Protein AF-A0A3C1S6D0-F1 (afdb_monomer_lite)

Sequence (193 aa):
MDECTGKRDSGKNVSDGETDYLKWKANQGGIEYKDPLTGKTEKVNFKVLIEDNQYNASKSVEIYNKFKAQGVNVIIGFGSTPGEACSANASKDQLPYFSWYSYASPSGYKPKPQYYWSLLPTIAESVTPMIKWFVTKKKQETGTPKLGIIAANVPSWQILRKPGLMDGYVESVGGKLVGIEMIPLAATDYSAQ

Secondary structure (DSSP, 8-state):
-----SS-HHHHHHHHHHHHHHHHHHHTT-EEEE-TTT--EEEE---------TT-HHHHHHHHHHHHHTT-S-EEEESHHHHHHHHHHHHHTT--EEEES----GGG-SSSS--EEESS--HHHHHHHHHHHHHHHHHHHHSS-EEEEEEE-SGGGGGGGSTTTHHHHHHHTT-EEEEEEEE-TT----S--

Foldseek 3Di:
DDDPPDPDVVQVVQVVVVVVVLVVQLVVQADWDQDPVPRDTDGDHDDDDDDDQVLDQVSLCVVVVVVVVVVDQEAEAEEASNQVSCWAVCQVVVRAYEYEPYLADCVPDDDPPTSYDYPDHHPLVVCLVVLLVVQLVVCVVPVAAEDEAEEEQDPSCCVCVPPCRVQVSNVVSRYGYPYYHHDHPPPPDPPDD

Structure (mmCIF, N/CA/C/O backbone):
data_AF-A0A3C1S6D0-F1
#
_entry.id   AF-A0A3C1S6D0-F1
#
loop_
_atom_site.group_PDB
_atom_site.id
_atom_site.type_symbol
_atom_site.label_atom_id
_atom_site.label_alt_id
_atom_site.label_comp_id
_atom_site.label_asym_id
_atom_site.label_entity_id
_atom_site.label_seq_id
_atom_site.pdbx_PDB_ins_code
_atom_site.Cartn_x
_atom_site.Cartn_y
_atom_site.Cartn_z
_atom_site.occupancy
_atom_site.B_iso_or_equiv
_atom_site.auth_seq_id
_atom_site.auth_comp_id
_atom_site.auth_asym_id
_atom_site.auth_atom_id
_atom_site.pdbx_PDB_model_num
ATOM 1 N N . MET A 1 1 ? 10.137 -9.992 27.273 1.00 33.19 1 MET A N 1
ATOM 2 C CA . MET A 1 1 ? 10.677 -9.316 26.079 1.00 33.19 1 MET A CA 1
ATOM 3 C C . MET A 1 1 ? 11.477 -10.381 25.378 1.00 33.19 1 MET A C 1
ATOM 5 O O . MET A 1 1 ? 12.601 -10.613 25.789 1.00 33.19 1 MET A O 1
ATOM 9 N N . ASP A 1 2 ? 10.856 -11.082 24.435 1.00 29.41 2 ASP A N 1
ATOM 10 C CA . ASP A 1 2 ? 11.539 -12.129 23.680 1.00 29.41 2 ASP A CA 1
ATOM 11 C C . ASP A 1 2 ? 11.896 -11.569 22.307 1.00 29.41 2 ASP A C 1
ATOM 13 O O . ASP A 1 2 ? 11.037 -11.104 21.551 1.00 29.41 2 ASP A O 1
ATOM 17 N N . GLU A 1 3 ? 13.197 -11.549 22.043 1.00 34.97 3 GLU A N 1
ATOM 18 C CA . GLU A 1 3 ? 13.820 -11.136 20.796 1.00 34.97 3 GLU A CA 1
ATOM 19 C C . GLU A 1 3 ? 13.415 -12.095 19.667 1.00 34.97 3 GLU A C 1
ATOM 21 O O . GLU A 1 3 ? 13.822 -13.256 19.627 1.00 34.97 3 GLU A O 1
ATOM 26 N N . CYS A 1 4 ? 12.626 -11.604 18.706 1.00 34.25 4 CYS A N 1
ATOM 27 C CA . CYS A 1 4 ? 12.440 -12.283 17.425 1.00 34.25 4 CYS A CA 1
ATOM 28 C C . CYS A 1 4 ? 13.703 -12.105 16.578 1.00 34.25 4 CYS A C 1
ATOM 30 O O . CYS A 1 4 ? 13.867 -11.127 15.849 1.00 34.25 4 CYS A O 1
ATOM 32 N N . THR A 1 5 ? 14.605 -13.071 16.690 1.00 38.56 5 THR A N 1
ATOM 33 C CA . THR A 1 5 ? 15.827 -13.171 15.903 1.00 38.56 5 THR A CA 1
ATOM 34 C C . THR A 1 5 ? 15.518 -13.584 14.455 1.00 38.56 5 THR A C 1
ATOM 36 O O . THR A 1 5 ? 14.976 -14.648 14.171 1.00 38.56 5 THR A O 1
ATOM 39 N N . GLY A 1 6 ? 15.907 -12.735 13.498 1.00 37.59 6 GLY A N 1
ATOM 40 C CA . GLY A 1 6 ? 16.510 -13.224 12.254 1.00 37.59 6 GLY A CA 1
ATOM 41 C C . GLY A 1 6 ? 15.635 -13.518 11.028 1.00 37.59 6 GLY A C 1
ATOM 42 O O . GLY A 1 6 ? 16.086 -14.298 10.194 1.00 37.59 6 GLY A O 1
ATOM 43 N N . LYS A 1 7 ? 14.447 -12.915 10.859 1.00 41.53 7 LYS A N 1
ATOM 44 C CA . LYS A 1 7 ? 13.744 -12.760 9.554 1.00 41.53 7 LYS A CA 1
ATOM 45 C C . LYS A 1 7 ? 12.495 -11.878 9.742 1.00 41.53 7 LYS A C 1
ATOM 47 O O . LYS A 1 7 ? 11.598 -12.291 10.464 1.00 41.53 7 LYS A O 1
ATOM 52 N N . ARG A 1 8 ? 12.400 -10.744 9.017 1.00 47.75 8 ARG A N 1
ATOM 53 C CA . ARG A 1 8 ? 11.286 -9.740 8.974 1.00 47.75 8 ARG A CA 1
ATOM 54 C C . ARG A 1 8 ? 11.410 -8.512 9.897 1.00 47.75 8 ARG A C 1
ATOM 56 O O . ARG A 1 8 ? 10.459 -8.129 10.568 1.00 47.75 8 ARG A O 1
ATOM 63 N N . ASP A 1 9 ? 12.554 -7.839 9.866 1.00 55.94 9 ASP A N 1
ATOM 64 C CA . ASP A 1 9 ? 12.795 -6.644 10.692 1.00 55.94 9 ASP A CA 1
ATOM 65 C C . ASP A 1 9 ? 12.160 -5.347 10.125 1.00 55.94 9 ASP A C 1
ATOM 67 O O . ASP A 1 9 ? 11.846 -4.406 10.850 1.00 55.94 9 ASP A O 1
ATOM 71 N N . SER A 1 10 ? 11.889 -5.287 8.815 1.00 59.03 10 SER A N 1
ATOM 72 C CA . SER A 1 10 ? 11.318 -4.083 8.185 1.00 59.03 10 SER A CA 1
ATOM 73 C C . SER A 1 10 ? 9.899 -3.771 8.665 1.00 59.03 10 SER A C 1
ATOM 75 O O . SER A 1 10 ? 9.583 -2.615 8.932 1.00 59.03 10 SER A O 1
ATOM 77 N N . GLY A 1 11 ? 9.051 -4.795 8.813 1.00 59.81 11 GLY A N 1
ATOM 78 C CA . GLY A 1 11 ? 7.679 -4.622 9.291 1.00 59.81 11 GLY A CA 1
ATOM 79 C C . GLY A 1 11 ? 7.614 -4.161 10.741 1.00 59.81 11 GLY A C 1
ATOM 80 O O . GLY A 1 11 ? 6.791 -3.311 11.069 1.00 59.81 11 GLY A O 1
ATOM 81 N N . LYS A 1 12 ? 8.528 -4.658 11.582 1.00 70.12 12 LYS A N 1
ATOM 82 C CA . LYS A 1 12 ? 8.644 -4.263 12.984 1.00 70.12 12 LYS A CA 1
ATOM 83 C C . LYS A 1 12 ? 9.017 -2.787 13.109 1.00 70.12 12 LYS A C 1
ATOM 85 O O . LYS A 1 12 ? 8.226 -2.018 13.632 1.00 70.12 12 LYS A O 1
ATOM 90 N N . ASN A 1 13 ? 10.147 -2.374 12.538 1.00 73.69 13 ASN A N 1
ATOM 91 C CA . ASN A 1 13 ? 10.637 -0.998 12.684 1.00 73.69 13 ASN A CA 1
ATOM 92 C C . ASN A 1 13 ? 9.667 0.050 12.107 1.00 73.69 13 ASN A C 1
ATOM 94 O O . ASN A 1 13 ? 9.472 1.113 12.692 1.00 73.69 13 ASN A O 1
ATOM 98 N N . VAL A 1 14 ? 9.023 -0.255 10.973 1.00 73.69 14 VAL A N 1
ATOM 99 C CA . VAL A 1 14 ? 8.023 0.639 10.364 1.00 73.69 14 VAL A CA 1
ATOM 100 C C . VAL A 1 14 ? 6.757 0.741 11.223 1.00 73.69 14 VAL A C 1
ATOM 102 O O . VAL A 1 14 ? 6.196 1.829 11.347 1.00 73.69 14 VAL A O 1
ATOM 105 N N . SER A 1 15 ? 6.316 -0.368 11.823 1.00 79.06 15 SER A N 1
ATOM 106 C CA . SER A 1 15 ? 5.120 -0.393 12.677 1.00 79.06 15 SER A CA 1
ATOM 107 C C . SER A 1 15 ? 5.388 0.149 14.085 1.00 79.06 15 SER A C 1
ATOM 109 O O . SER A 1 15 ? 4.465 0.660 14.718 1.00 79.06 15 SER A O 1
ATOM 111 N N . ASP A 1 16 ? 6.633 0.075 14.568 1.00 82.00 16 ASP A N 1
ATOM 112 C CA . ASP A 1 16 ? 7.053 0.606 15.869 1.00 82.00 16 ASP A CA 1
ATOM 113 C C . ASP A 1 16 ? 6.889 2.137 15.884 1.00 82.00 16 ASP A C 1
ATOM 115 O O . ASP A 1 16 ? 6.266 2.667 16.797 1.00 82.00 16 ASP A O 1
ATOM 119 N N . GLY A 1 17 ? 7.292 2.848 14.822 1.00 83.31 17 GLY A N 1
ATOM 120 C CA . GLY A 1 17 ? 7.103 4.304 14.733 1.00 83.31 17 GLY A CA 1
ATOM 121 C C . GLY A 1 17 ? 5.632 4.750 14.758 1.00 83.31 17 GLY A C 1
ATOM 122 O O . GLY A 1 17 ? 5.278 5.701 15.456 1.00 83.31 17 GLY A O 1
ATOM 123 N N . GLU A 1 18 ? 4.758 4.047 14.033 1.00 84.56 18 GLU A N 1
ATOM 124 C CA . GLU A 1 18 ? 3.309 4.298 14.058 1.00 84.56 18 GLU A CA 1
ATOM 125 C C . GLU A 1 18 ? 2.725 4.024 15.452 1.00 84.56 18 GLU A C 1
ATOM 127 O O . GLU A 1 18 ? 2.033 4.860 16.039 1.00 84.56 18 GLU A O 1
ATOM 132 N N . THR A 1 19 ? 3.048 2.854 15.999 1.00 84.06 19 THR A N 1
ATOM 133 C CA . THR A 1 19 ? 2.589 2.400 17.310 1.00 84.06 19 THR A CA 1
ATOM 134 C C . THR A 1 19 ? 3.012 3.361 18.416 1.00 84.06 19 THR A C 1
ATOM 136 O O . THR A 1 19 ? 2.199 3.719 19.274 1.00 84.06 19 THR A O 1
ATOM 139 N N . ASP A 1 20 ? 4.273 3.779 18.407 1.00 87.38 20 ASP A N 1
ATOM 140 C CA . ASP A 1 20 ? 4.846 4.665 19.410 1.00 87.38 20 ASP A CA 1
ATOM 141 C C . ASP A 1 20 ? 4.217 6.049 19.333 1.00 87.38 20 ASP A C 1
ATOM 143 O O . ASP A 1 20 ? 3.874 6.613 20.372 1.00 87.38 20 ASP A O 1
ATOM 147 N N . TYR A 1 21 ? 3.964 6.564 18.126 1.00 88.62 21 TYR A N 1
ATOM 148 C CA . TYR A 1 21 ? 3.243 7.821 17.957 1.00 88.62 21 TYR A CA 1
ATOM 149 C C . TYR A 1 21 ? 1.826 7.751 18.541 1.00 88.62 21 TYR A C 1
ATOM 151 O O . TYR A 1 21 ? 1.429 8.636 19.304 1.00 88.62 21 TYR A O 1
ATOM 159 N N . LEU A 1 22 ? 1.066 6.693 18.236 1.00 88.12 22 LEU A N 1
ATOM 160 C CA . LEU A 1 22 ? -0.301 6.532 18.741 1.00 88.12 22 LEU A CA 1
ATOM 161 C C . LEU A 1 22 ? -0.332 6.380 20.267 1.00 88.12 22 LEU A C 1
ATOM 163 O O . LEU A 1 22 ? -1.146 7.023 20.931 1.00 88.12 22 LEU A O 1
ATOM 167 N N . LYS A 1 23 ? 0.584 5.589 20.839 1.00 87.06 23 LYS A N 1
ATOM 168 C CA . LYS A 1 23 ? 0.730 5.444 22.297 1.00 87.06 23 LYS A CA 1
ATOM 169 C C . LYS A 1 23 ? 1.134 6.757 22.957 1.00 87.06 23 LYS A C 1
ATOM 171 O O . LYS A 1 23 ? 0.532 7.151 23.954 1.00 87.06 23 LYS A O 1
ATOM 176 N N . TRP A 1 24 ? 2.120 7.456 22.396 1.00 90.38 24 TRP A N 1
ATOM 177 C CA . TRP A 1 24 ? 2.546 8.764 22.884 1.00 90.38 24 TRP A CA 1
ATOM 178 C C . TRP A 1 24 ? 1.378 9.751 22.876 1.00 90.38 24 TRP A C 1
ATOM 180 O O . TRP A 1 24 ? 1.115 10.398 23.889 1.00 90.38 24 TRP A O 1
ATOM 190 N N . LYS A 1 25 ? 0.615 9.819 21.780 1.00 91.12 25 LYS A N 1
ATOM 191 C CA . LYS A 1 25 ? -0.523 10.734 21.668 1.00 91.12 25 LYS A CA 1
ATOM 192 C C . LYS A 1 25 ? -1.655 10.374 22.629 1.00 91.12 25 LYS A C 1
ATOM 194 O O . LYS A 1 25 ? -2.247 11.273 23.228 1.00 91.12 25 LYS A O 1
ATOM 199 N N . ALA A 1 26 ? -1.916 9.083 22.830 1.00 88.88 26 ALA A N 1
ATOM 200 C CA . ALA A 1 26 ? -2.876 8.617 23.824 1.00 88.88 26 ALA A CA 1
ATOM 201 C C . ALA A 1 26 ? -2.463 9.016 25.256 1.00 88.88 26 ALA A C 1
ATOM 203 O O . ALA A 1 26 ? -3.290 9.491 26.037 1.00 88.88 26 ALA A O 1
ATOM 204 N N . ASN A 1 27 ? -1.165 8.937 25.573 1.00 89.25 27 ASN A N 1
ATOM 205 C CA . ASN A 1 27 ? -0.614 9.367 26.864 1.00 89.25 27 ASN A CA 1
ATOM 206 C C . ASN A 1 27 ? -0.678 10.892 27.077 1.00 89.25 27 ASN A C 1
ATOM 208 O O . ASN A 1 27 ? -0.748 11.343 28.215 1.00 89.25 27 ASN A O 1
ATOM 212 N N . GLN A 1 28 ? -0.732 11.695 26.007 1.00 90.06 28 GLN A N 1
ATOM 213 C CA . GLN A 1 28 ? -0.999 13.147 26.067 1.00 90.06 28 GLN A CA 1
ATOM 214 C C . GLN A 1 28 ? -2.503 13.480 26.240 1.00 90.06 28 GLN A C 1
ATOM 216 O O . GLN A 1 28 ? -2.942 14.632 26.124 1.00 90.06 28 GLN A O 1
ATOM 221 N N . GLY A 1 29 ? -3.329 12.463 26.498 1.00 88.12 29 GLY A N 1
ATOM 222 C CA . GLY A 1 29 ? -4.773 12.584 26.666 1.00 88.12 29 GLY A CA 1
ATOM 223 C C . GLY A 1 29 ? -5.549 12.661 25.352 1.00 88.12 29 GLY A C 1
ATOM 224 O O . GLY A 1 29 ? -6.709 13.063 25.383 1.00 88.12 29 GLY A O 1
ATOM 225 N N . GLY A 1 30 ? -4.932 12.310 24.217 1.00 90.50 30 GLY A N 1
ATOM 226 C CA . GLY A 1 30 ? -5.613 12.169 22.931 1.00 90.50 30 GLY A CA 1
ATOM 227 C C . GLY A 1 30 ? -5.517 13.372 21.983 1.00 90.50 30 GLY A C 1
ATOM 228 O O . GLY A 1 30 ? -4.574 14.171 22.035 1.00 90.50 30 GLY A O 1
ATOM 229 N N . ILE A 1 31 ? -6.482 13.468 21.064 1.00 91.25 31 ILE A N 1
ATOM 230 C CA . ILE A 1 31 ? -6.599 14.516 20.038 1.00 91.25 31 ILE A CA 1
ATOM 231 C C . ILE A 1 31 ? -7.848 15.352 20.320 1.00 91.25 31 ILE A C 1
ATOM 233 O O . ILE A 1 31 ? -8.925 14.816 20.573 1.00 91.25 31 ILE A O 1
ATOM 237 N N . GLU A 1 32 ? -7.689 16.672 20.266 1.00 93.25 32 GLU A N 1
ATOM 238 C CA . GLU A 1 32 ? -8.821 17.592 20.206 1.00 93.25 32 GLU A CA 1
ATOM 239 C C . GLU A 1 32 ? -9.356 17.629 18.778 1.00 93.25 32 GLU A C 1
ATOM 241 O O . GLU A 1 32 ? -8.590 17.778 17.824 1.00 93.25 32 GLU A O 1
ATOM 246 N N . TYR A 1 33 ? -10.666 17.497 18.628 1.00 91.19 33 TYR A N 1
ATOM 247 C CA . TYR A 1 33 ? -11.336 17.635 17.347 1.00 91.19 33 TYR A CA 1
ATOM 248 C C . TYR A 1 33 ? -12.597 18.473 17.522 1.00 91.19 33 TYR A C 1
ATOM 250 O O . TYR A 1 33 ? -13.215 18.488 18.585 1.00 91.19 33 TYR A O 1
ATOM 258 N N . LYS A 1 34 ? -12.969 19.202 16.474 1.00 94.12 34 LYS A N 1
ATOM 259 C CA . LYS A 1 34 ? -14.252 19.893 16.426 1.00 94.12 34 LYS A CA 1
ATOM 260 C C . LYS A 1 34 ? -15.260 18.942 15.805 1.00 94.12 34 LYS A C 1
ATOM 262 O O . LYS A 1 34 ? -15.116 18.605 14.630 1.00 94.12 34 LYS A O 1
ATOM 267 N N . ASP A 1 35 ? -16.249 18.524 16.583 1.00 90.94 35 ASP A N 1
ATOM 268 C CA . ASP A 1 35 ? -17.324 17.678 16.087 1.00 90.94 35 ASP A CA 1
ATOM 269 C C . ASP A 1 35 ? -18.062 18.414 14.955 1.00 90.94 35 ASP A C 1
ATOM 271 O O . AS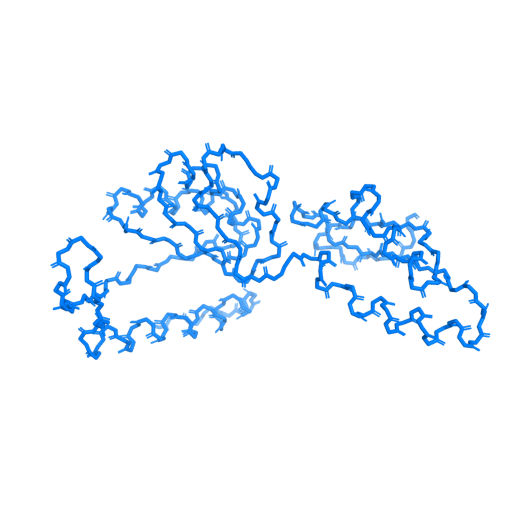P A 1 35 ? -18.606 19.501 15.183 1.00 90.94 35 ASP A O 1
ATOM 275 N N . PRO A 1 36 ? -18.069 17.873 13.723 1.00 89.69 36 PRO A N 1
ATOM 276 C CA . PRO A 1 36 ? -18.732 18.520 12.600 1.00 89.69 36 PRO A CA 1
ATOM 277 C C . PRO A 1 36 ? -20.259 18.577 12.753 1.00 89.69 36 PRO A C 1
ATOM 279 O O . PRO A 1 36 ? -20.885 19.404 12.093 1.00 89.69 36 PRO A O 1
ATOM 282 N N . LEU A 1 37 ? -20.864 17.736 13.600 1.00 92.56 37 LEU A N 1
ATOM 283 C CA . LEU A 1 37 ? -22.311 17.705 13.817 1.00 92.56 37 LEU A CA 1
ATOM 284 C C . LEU A 1 37 ? -22.754 18.741 14.850 1.00 92.56 37 LEU A C 1
ATOM 286 O O . LEU A 1 37 ? -23.720 19.467 14.624 1.00 92.56 37 LEU A O 1
ATOM 290 N N . THR A 1 38 ? -22.056 18.820 15.984 1.00 93.56 38 THR A N 1
ATOM 291 C CA . THR A 1 38 ? -22.441 19.719 17.086 1.00 93.56 38 THR A CA 1
ATOM 292 C C . THR A 1 38 ? -21.660 21.032 17.116 1.00 93.56 38 THR A C 1
ATOM 294 O O . THR A 1 38 ? -22.053 21.968 17.811 1.00 93.56 38 THR A O 1
ATOM 297 N N . GLY A 1 39 ? -20.540 21.121 16.393 1.00 93.94 39 GLY A N 1
ATOM 298 C CA . GLY A 1 39 ? -19.632 22.267 16.399 1.00 93.94 39 GLY A CA 1
ATOM 299 C C . GLY A 1 39 ? -18.802 22.411 17.678 1.00 93.94 39 GLY A C 1
ATOM 300 O O . GLY A 1 39 ? -18.039 23.375 17.787 1.00 93.94 39 GLY A O 1
ATOM 301 N N . LYS A 1 40 ? -18.934 21.487 18.638 1.00 95.75 40 LYS A N 1
ATOM 302 C CA . LYS A 1 40 ? -18.199 21.507 19.905 1.00 95.75 40 LYS A CA 1
ATOM 303 C C . LYS A 1 40 ? -16.790 20.963 19.719 1.00 95.75 40 LYS A C 1
ATOM 305 O O . LYS A 1 40 ? -16.573 20.013 18.973 1.00 95.75 40 LYS A O 1
ATOM 310 N N . THR A 1 41 ? -15.834 21.557 20.423 1.00 95.50 41 THR A N 1
ATOM 311 C CA . THR A 1 41 ? -14.505 20.962 20.563 1.00 95.50 41 THR A CA 1
ATOM 312 C C . THR A 1 41 ? -14.575 19.871 21.619 1.00 95.50 41 THR A C 1
ATOM 314 O O . THR A 1 41 ? -14.941 20.129 22.765 1.00 95.50 41 THR A O 1
ATOM 317 N N . GLU A 1 42 ? -14.209 18.662 21.230 1.00 92.62 42 GLU A N 1
ATOM 318 C CA . GLU A 1 42 ? -14.136 17.490 22.087 1.00 92.62 42 GLU A CA 1
ATOM 319 C C . GLU A 1 42 ? -12.711 16.946 22.098 1.00 92.62 42 GLU A C 1
ATOM 321 O O . GLU A 1 42 ? -11.945 17.134 21.151 1.00 92.62 42 GLU A O 1
ATOM 326 N N . LYS A 1 43 ? -12.350 16.242 23.172 1.00 90.75 43 LYS A N 1
ATOM 327 C CA . LYS A 1 43 ? -11.068 15.547 23.277 1.00 90.75 43 LYS A CA 1
ATOM 328 C C . LYS A 1 43 ? -11.314 14.045 23.271 1.00 9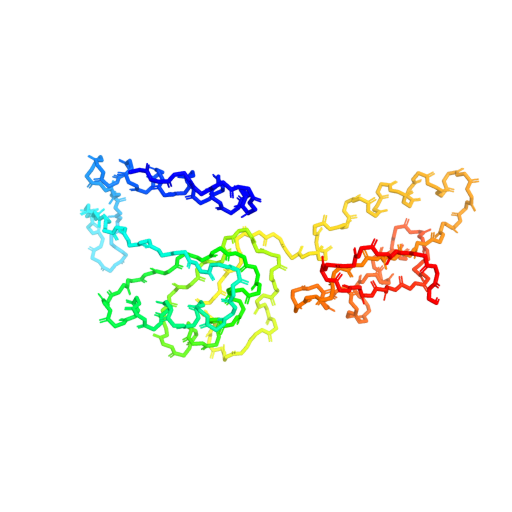0.75 43 LYS A C 1
ATOM 330 O O . LYS A 1 43 ? -11.984 13.526 24.160 1.00 90.75 43 LYS A O 1
ATOM 335 N N . VAL A 1 44 ? -10.762 13.354 22.278 1.00 88.19 44 VAL A N 1
ATOM 336 C CA . VAL A 1 44 ? -10.908 11.903 22.107 1.00 88.19 44 VAL A CA 1
ATOM 337 C C . VAL A 1 44 ? -9.576 11.234 22.375 1.00 88.19 44 VAL A C 1
ATOM 339 O O . VAL A 1 44 ? -8.551 11.635 21.821 1.00 88.19 44 VAL A O 1
ATOM 342 N N . ASN A 1 45 ? -9.594 10.203 23.214 1.00 89.25 45 ASN A N 1
ATOM 343 C CA . ASN A 1 45 ? -8.437 9.355 23.462 1.00 89.25 45 ASN A CA 1
ATOM 344 C C . ASN A 1 45 ? -8.523 8.053 22.650 1.00 89.25 45 ASN A C 1
ATOM 346 O O . ASN A 1 45 ? -9.607 7.640 22.241 1.00 89.25 45 ASN A O 1
ATOM 350 N N . PHE A 1 46 ? -7.385 7.393 22.436 1.00 85.94 46 PHE A N 1
ATOM 351 C CA . PHE A 1 46 ? -7.283 6.191 21.608 1.00 85.94 46 PHE A CA 1
ATOM 352 C C . PHE A 1 46 ? -6.878 4.989 22.451 1.00 85.94 46 PHE A C 1
ATOM 354 O O . PHE A 1 46 ? -5.934 5.053 23.237 1.00 85.94 46 PHE A O 1
ATOM 361 N N . LYS A 1 47 ? -7.554 3.860 22.234 1.00 88.94 47 LYS A N 1
ATOM 362 C CA . LYS A 1 47 ? -7.082 2.545 22.667 1.00 88.94 47 LYS A CA 1
ATOM 363 C C . LYS A 1 47 ? -6.473 1.842 21.460 1.00 88.94 47 LYS A C 1
ATOM 365 O O . LYS A 1 47 ? -7.167 1.607 20.477 1.00 88.94 47 LYS A O 1
ATOM 370 N N . VAL A 1 48 ? -5.192 1.500 21.549 1.00 88.50 48 VAL A N 1
ATOM 371 C CA . VAL A 1 48 ? -4.465 0.833 20.462 1.00 88.50 48 VAL A CA 1
ATOM 372 C C . VAL A 1 48 ? -4.437 -0.673 20.719 1.00 88.50 48 VAL A C 1
ATOM 374 O O . VAL A 1 48 ? -4.015 -1.114 21.788 1.00 88.50 48 VAL A O 1
ATOM 377 N N . LEU A 1 49 ? -4.894 -1.454 19.741 1.00 91.31 49 LEU A N 1
ATOM 378 C CA . LEU A 1 49 ? -4.776 -2.912 19.706 1.00 91.31 49 LEU A CA 1
ATOM 379 C C . LEU A 1 49 ? -3.765 -3.286 18.621 1.00 91.31 49 LEU A C 1
ATOM 381 O O . LEU A 1 49 ? -3.776 -2.680 17.553 1.00 91.31 49 LEU A O 1
ATOM 385 N N . ILE A 1 50 ? -2.895 -4.259 18.889 1.00 90.69 50 ILE A N 1
ATOM 386 C CA . ILE A 1 50 ? -1.787 -4.615 17.992 1.00 90.69 50 ILE A CA 1
ATOM 387 C C . ILE A 1 50 ? -1.727 -6.129 17.846 1.00 90.69 50 ILE A C 1
ATOM 389 O O . ILE A 1 50 ? -1.778 -6.849 18.840 1.00 90.69 50 ILE A O 1
ATOM 393 N N . GLU A 1 51 ? -1.596 -6.591 16.606 1.00 92.69 51 GLU A N 1
ATOM 394 C CA . GLU A 1 51 ? -1.427 -7.996 16.239 1.00 92.69 51 GLU A CA 1
ATOM 395 C C . GLU A 1 51 ? -0.441 -8.099 15.069 1.00 92.69 51 GLU A C 1
ATOM 397 O O . GLU A 1 51 ? -0.465 -7.276 14.153 1.00 92.69 51 GLU A O 1
ATOM 402 N N . ASP A 1 52 ? 0.403 -9.131 15.072 1.00 90.75 52 ASP A N 1
ATOM 403 C CA . ASP A 1 52 ? 1.319 -9.410 13.963 1.00 90.75 52 ASP A CA 1
ATOM 404 C C . ASP A 1 52 ? 0.612 -10.223 12.869 1.00 90.75 52 ASP A C 1
ATOM 406 O O . ASP A 1 52 ? 0.302 -11.407 13.045 1.00 90.75 52 ASP A O 1
ATOM 410 N N . ASN A 1 53 ? 0.400 -9.605 11.706 1.00 90.69 53 ASN A N 1
ATOM 411 C CA . ASN A 1 53 ? -0.230 -10.246 10.553 1.00 90.69 53 ASN A CA 1
ATOM 412 C C . ASN A 1 53 ? 0.692 -11.206 9.781 1.00 90.69 53 ASN A C 1
ATOM 414 O O . ASN A 1 53 ? 0.229 -11.916 8.886 1.00 90.69 53 ASN A O 1
ATOM 418 N N . GLN A 1 54 ? 1.985 -11.255 10.120 1.00 89.62 54 GLN A N 1
ATOM 419 C CA . GLN A 1 54 ? 2.996 -12.130 9.527 1.00 89.62 54 GLN A CA 1
ATOM 420 C C . GLN A 1 54 ? 3.112 -12.029 8.001 1.00 89.62 54 GLN A C 1
ATOM 422 O O . GLN A 1 54 ? 3.561 -12.981 7.356 1.00 89.62 54 GLN A O 1
ATOM 427 N N . TYR A 1 55 ? 2.708 -10.897 7.421 1.00 86.62 55 TYR A N 1
ATOM 428 C CA . TYR A 1 55 ? 2.585 -10.711 5.976 1.00 86.62 55 TYR A CA 1
ATOM 429 C C . TYR A 1 55 ? 1.754 -11.821 5.296 1.00 86.62 55 TYR A C 1
ATOM 431 O O . TYR A 1 55 ? 2.005 -12.206 4.154 1.00 86.62 55 TYR A O 1
ATOM 439 N N . ASN A 1 56 ? 0.771 -12.376 6.009 1.00 90.50 56 ASN A N 1
ATOM 440 C CA . ASN A 1 56 ? -0.062 -13.477 5.543 1.00 90.50 56 ASN A CA 1
ATOM 441 C C . ASN A 1 56 ? -1.507 -13.003 5.337 1.00 90.50 56 ASN A C 1
ATOM 443 O O . ASN A 1 56 ? -2.131 -12.467 6.251 1.00 90.50 56 ASN A O 1
ATOM 447 N N . ALA A 1 57 ? -2.045 -13.210 4.133 1.00 92.12 57 ALA A N 1
ATOM 448 C CA . ALA A 1 57 ? -3.389 -12.766 3.760 1.00 92.12 57 ALA A CA 1
ATOM 449 C C . ALA A 1 57 ? -4.489 -13.382 4.643 1.00 92.12 57 ALA A C 1
ATOM 451 O O . ALA A 1 57 ? -5.312 -12.648 5.187 1.00 92.12 57 ALA A O 1
ATOM 452 N N . SER A 1 58 ? -4.479 -14.704 4.845 1.00 95.25 58 SER A N 1
ATOM 453 C CA . SER A 1 58 ? -5.485 -15.392 5.667 1.00 95.25 58 SER A CA 1
ATOM 454 C C . SER A 1 58 ? -5.442 -14.919 7.118 1.00 95.25 58 SER A C 1
ATOM 456 O O . SER A 1 58 ? -6.470 -14.530 7.668 1.00 95.25 58 SER A O 1
ATOM 458 N N . LYS A 1 59 ? -4.240 -14.832 7.701 1.00 96.38 59 LYS A N 1
ATOM 459 C CA . LYS A 1 59 ? -4.048 -14.321 9.063 1.00 96.38 59 LYS A CA 1
ATOM 460 C C . LYS A 1 59 ? -4.529 -12.874 9.203 1.00 96.38 59 LYS A C 1
ATOM 462 O O . LYS A 1 59 ? -5.098 -12.498 10.222 1.00 96.38 59 LYS A O 1
ATOM 467 N N . SER A 1 60 ? -4.335 -12.059 8.169 1.00 96.75 60 SER A N 1
ATOM 468 C CA . SER A 1 60 ? -4.788 -10.664 8.152 1.00 96.75 60 SER A CA 1
ATOM 469 C C . SER A 1 60 ? -6.313 -10.567 8.183 1.00 96.75 60 SER A C 1
ATOM 471 O O . SER A 1 60 ? -6.855 -9.740 8.912 1.00 96.75 60 SER A O 1
ATOM 473 N N . VAL A 1 61 ? -7.012 -11.451 7.464 1.00 98.00 61 VAL A N 1
ATOM 474 C CA . VAL A 1 61 ? -8.480 -11.550 7.503 1.00 98.00 61 VAL A CA 1
ATOM 475 C C . VAL A 1 61 ? -8.974 -12.043 8.870 1.00 98.00 61 VAL A C 1
ATOM 477 O O . VAL A 1 61 ? -9.962 -11.523 9.389 1.00 98.00 61 VAL A O 1
ATOM 480 N N . GLU A 1 62 ? -8.286 -13.002 9.493 1.00 98.25 62 GLU A N 1
ATOM 481 C CA . GLU A 1 62 ? -8.595 -13.458 10.857 1.00 98.25 62 GLU A CA 1
ATOM 482 C C . GLU A 1 62 ? -8.455 -12.324 11.884 1.00 98.25 62 GLU A C 1
ATOM 484 O O . GLU A 1 62 ? -9.381 -12.070 12.659 1.00 98.25 62 GLU A O 1
ATOM 489 N N . ILE A 1 63 ? -7.334 -11.594 11.851 1.00 98.12 63 ILE A N 1
ATOM 490 C CA . ILE A 1 63 ? -7.081 -10.435 12.719 1.00 98.12 63 ILE A CA 1
ATOM 491 C C . ILE A 1 63 ? -8.121 -9.338 12.475 1.00 98.12 63 ILE A C 1
ATOM 493 O O . ILE A 1 63 ? -8.667 -8.795 13.433 1.00 98.12 63 ILE A O 1
ATOM 497 N N . TYR A 1 64 ? -8.446 -9.045 11.213 1.00 98.38 64 TYR A N 1
ATOM 498 C CA . TYR A 1 64 ? -9.492 -8.088 10.853 1.00 98.38 64 TYR A CA 1
ATOM 499 C C . TYR A 1 64 ? -10.826 -8.444 11.524 1.00 98.38 64 TYR A C 1
ATOM 501 O O . TYR A 1 64 ? -11.436 -7.601 12.183 1.00 98.38 64 TYR A O 1
ATOM 509 N N . ASN A 1 65 ? -11.260 -9.704 11.418 1.00 98.38 65 ASN A N 1
ATOM 510 C CA . ASN A 1 65 ? -12.508 -10.160 12.030 1.00 98.38 65 ASN A CA 1
ATOM 511 C C . ASN A 1 65 ? -12.453 -10.093 13.561 1.00 98.38 65 ASN A C 1
ATOM 513 O O . ASN A 1 65 ? -13.431 -9.683 14.188 1.00 98.38 65 ASN A O 1
ATOM 517 N N . LYS A 1 66 ? -11.305 -10.431 14.162 1.00 98.31 66 LYS A N 1
ATOM 518 C CA . LYS A 1 66 ? -11.069 -10.297 15.605 1.00 98.31 66 LYS A CA 1
ATOM 519 C C . LYS A 1 66 ? -11.194 -8.841 16.063 1.00 98.31 66 LYS A C 1
ATOM 521 O O . LYS A 1 66 ? -11.860 -8.580 17.061 1.00 98.31 66 LYS A O 1
ATOM 526 N N . PHE A 1 67 ? -10.583 -7.896 15.351 1.00 98.06 67 PHE A N 1
ATOM 527 C CA . PHE A 1 67 ? -10.677 -6.472 15.673 1.00 98.06 67 PHE A CA 1
ATOM 528 C C . PHE A 1 67 ? -12.089 -5.926 15.468 1.00 98.06 67 PHE A C 1
ATOM 530 O O . PHE A 1 67 ? -12.602 -5.238 16.349 1.00 98.06 67 PHE A O 1
ATOM 537 N N . LYS A 1 68 ? -12.765 -6.298 14.375 1.00 97.94 68 LYS A N 1
ATOM 538 C CA . LYS A 1 68 ? -14.175 -5.950 14.155 1.00 97.94 68 LYS A CA 1
ATOM 539 C C . LYS A 1 68 ? -15.060 -6.432 15.307 1.00 97.94 68 LYS A C 1
ATOM 541 O O . LYS A 1 68 ? -15.848 -5.655 15.833 1.00 97.94 68 LYS A O 1
ATOM 546 N N . ALA A 1 69 ? -14.897 -7.683 15.744 1.00 98.12 69 ALA A N 1
ATOM 547 C CA . ALA A 1 69 ? -15.647 -8.242 16.871 1.00 98.12 69 ALA A CA 1
ATOM 548 C C . ALA A 1 69 ? -15.362 -7.525 18.206 1.00 98.12 69 ALA A C 1
ATOM 550 O O . ALA A 1 69 ? -16.217 -7.508 19.086 1.00 98.12 69 ALA A O 1
ATOM 551 N N . GLN A 1 70 ? -14.187 -6.905 18.352 1.00 97.69 70 GLN A N 1
ATOM 552 C CA . GLN A 1 70 ? -13.837 -6.060 19.501 1.00 97.69 70 GLN A CA 1
ATOM 553 C C . GLN A 1 70 ? -14.346 -4.614 19.380 1.00 97.69 70 GLN A C 1
ATOM 555 O O . GLN A 1 70 ? -14.102 -3.813 20.281 1.00 97.69 70 GLN A O 1
ATOM 560 N N . GLY A 1 71 ? -15.048 -4.272 18.295 1.00 96.94 71 GLY A N 1
ATOM 561 C CA . GLY A 1 71 ? -15.66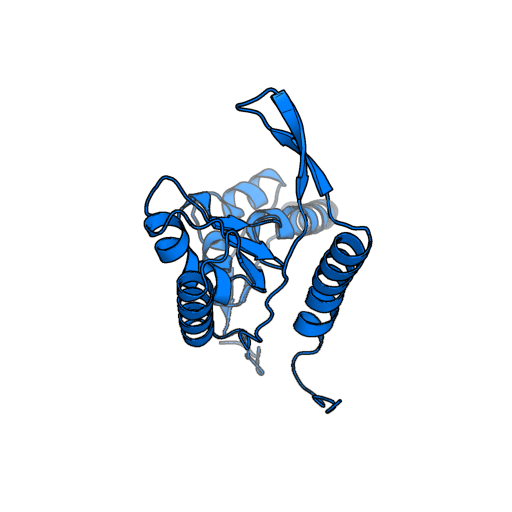7 -2.963 18.107 1.00 96.94 71 GLY A CA 1
ATOM 562 C C . GLY A 1 71 ? -14.680 -1.838 17.795 1.00 96.94 71 GLY A C 1
ATOM 563 O O . GLY A 1 71 ? -14.919 -0.702 18.198 1.00 96.94 71 GLY A O 1
ATOM 564 N N . VAL A 1 72 ? -13.563 -2.126 17.112 1.00 97.12 72 VAL A N 1
ATOM 565 C CA . VAL A 1 72 ? -12.634 -1.063 16.687 1.00 97.12 72 VAL A CA 1
ATOM 566 C C . VAL A 1 72 ? -13.300 -0.099 15.702 1.00 97.12 72 VAL A C 1
ATOM 568 O O . VAL A 1 72 ? -14.109 -0.502 14.869 1.00 97.12 72 VAL A O 1
ATOM 571 N N . ASN A 1 73 ? -12.918 1.178 15.758 1.00 95.06 73 ASN A N 1
ATOM 572 C CA . ASN A 1 73 ? -13.429 2.208 14.845 1.00 95.06 73 ASN A CA 1
ATOM 573 C C . ASN A 1 73 ? -12.593 2.354 13.566 1.00 95.06 73 ASN A C 1
ATOM 575 O O . ASN A 1 73 ? -13.066 2.906 12.577 1.00 95.06 73 ASN A O 1
ATOM 579 N N . VAL A 1 74 ? -11.340 1.902 13.599 1.00 95.06 74 VAL A N 1
ATOM 580 C CA . VAL A 1 74 ? -10.376 2.023 12.505 1.00 95.06 74 VAL A CA 1
ATOM 581 C C . VAL A 1 74 ? -9.362 0.892 12.596 1.00 95.06 74 VAL A C 1
ATOM 583 O O . VAL A 1 74 ? -8.999 0.464 13.693 1.00 95.06 74 VAL A O 1
ATOM 586 N N . ILE A 1 75 ? -8.897 0.417 11.445 1.00 96.38 75 ILE A N 1
ATOM 587 C CA . ILE A 1 75 ? -7.777 -0.515 11.341 1.00 96.38 75 ILE A CA 1
ATOM 588 C C . ILE A 1 75 ? -6.675 0.147 10.519 1.00 96.38 75 ILE A C 1
ATOM 590 O O . ILE A 1 75 ? -6.928 0.658 9.429 1.00 96.38 75 ILE A O 1
ATOM 594 N N . ILE A 1 76 ? -5.446 0.102 11.028 1.00 93.88 76 ILE A N 1
ATOM 595 C CA . ILE A 1 76 ? -4.244 0.398 10.252 1.00 93.88 76 ILE A CA 1
ATOM 596 C C . ILE A 1 76 ? -3.506 -0.923 10.065 1.00 93.88 76 ILE A C 1
ATOM 598 O O . ILE A 1 76 ? -3.292 -1.662 11.025 1.00 93.88 76 ILE A O 1
ATOM 602 N N . GLY A 1 77 ? -3.206 -1.279 8.819 1.00 92.31 77 GLY A N 1
ATOM 603 C CA . GLY A 1 77 ? -2.652 -2.587 8.491 1.00 92.31 77 GLY A CA 1
ATOM 604 C C . GLY A 1 77 ? -1.417 -2.504 7.614 1.00 92.31 77 GLY A C 1
ATOM 605 O O . GLY A 1 77 ? -1.408 -1.797 6.608 1.00 92.31 77 GLY A O 1
ATOM 606 N N . PHE A 1 78 ? -0.397 -3.279 7.971 1.00 90.44 78 PHE A N 1
ATOM 607 C CA . PHE A 1 78 ? 0.884 -3.312 7.275 1.00 90.44 78 PHE A CA 1
ATOM 608 C C . PHE A 1 78 ? 0.854 -4.202 6.022 1.00 90.44 78 PHE A C 1
ATOM 610 O O . PHE A 1 78 ? 0.547 -5.395 6.107 1.00 90.44 78 PHE A O 1
ATOM 617 N N . GLY A 1 79 ? 1.264 -3.638 4.882 1.00 88.88 79 GLY A N 1
ATOM 618 C CA . GLY A 1 79 ? 1.570 -4.356 3.644 1.00 88.88 79 GLY A CA 1
ATOM 619 C C . GLY A 1 79 ? 0.417 -4.455 2.641 1.00 88.88 79 GLY A C 1
ATOM 620 O O . GLY A 1 79 ? -0.756 -4.529 3.008 1.00 88.88 79 GLY A O 1
ATOM 621 N N . SER A 1 80 ? 0.766 -4.517 1.348 1.00 90.38 80 SER A N 1
ATOM 622 C CA . SER A 1 80 ? -0.213 -4.638 0.257 1.00 90.38 80 SER A CA 1
ATOM 623 C C . SER A 1 80 ? -0.989 -5.941 0.284 1.00 90.38 80 SER A C 1
ATOM 625 O O . SER A 1 80 ? -2.205 -5.905 0.399 1.00 90.38 80 SER A O 1
ATOM 627 N N . THR A 1 81 ? -0.316 -7.091 0.224 1.00 90.06 81 THR A N 1
ATOM 628 C CA . THR A 1 81 ? -1.005 -8.389 0.176 1.00 90.06 81 THR A CA 1
ATOM 629 C C . THR A 1 81 ? -1.929 -8.609 1.390 1.00 90.06 81 THR A C 1
ATOM 631 O O . THR A 1 81 ? -3.092 -8.956 1.179 1.00 90.06 81 THR A O 1
ATOM 634 N N . PRO A 1 82 ? -1.489 -8.351 2.641 1.00 92.69 82 PRO A N 1
ATOM 635 C CA . PRO A 1 82 ? -2.375 -8.299 3.807 1.00 92.69 82 PRO A CA 1
ATOM 636 C C . PRO A 1 82 ? -3.578 -7.359 3.664 1.00 92.69 82 PRO A C 1
ATOM 638 O O . PRO A 1 82 ? -4.714 -7.772 3.889 1.00 92.69 82 PRO A O 1
ATOM 641 N N . GLY A 1 83 ? -3.340 -6.096 3.294 1.00 93.94 83 GLY A N 1
ATOM 642 C CA . GLY A 1 83 ? -4.387 -5.079 3.214 1.00 93.94 83 GLY A CA 1
ATOM 643 C C . GLY A 1 83 ? -5.420 -5.372 2.131 1.00 93.94 83 GLY A C 1
ATOM 644 O O . GLY A 1 83 ? -6.623 -5.263 2.370 1.00 93.94 83 GLY A O 1
ATOM 645 N N . GLU A 1 84 ? -4.971 -5.809 0.959 1.00 93.00 84 GLU A N 1
ATOM 646 C CA . GLU A 1 84 ? -5.840 -6.147 -0.166 1.00 93.00 84 GLU A CA 1
ATOM 647 C C . GLU A 1 84 ? -6.795 -7.292 0.168 1.00 93.00 84 GLU A C 1
ATOM 649 O O . GLU A 1 84 ? -7.974 -7.214 -0.187 1.00 93.00 84 GLU A O 1
ATOM 654 N N . ALA A 1 85 ? -6.334 -8.294 0.925 1.00 94.81 85 ALA A N 1
ATOM 655 C CA . ALA A 1 85 ? -7.174 -9.393 1.402 1.00 94.81 85 ALA A CA 1
ATOM 656 C C . ALA A 1 85 ? -8.332 -8.912 2.300 1.00 94.81 85 ALA A C 1
ATOM 658 O O . ALA A 1 85 ? -9.404 -9.516 2.311 1.00 94.81 85 ALA A O 1
ATOM 659 N N . CYS A 1 86 ? -8.146 -7.796 3.009 1.00 96.81 86 CYS A N 1
ATOM 660 C CA . CYS A 1 86 ? -9.153 -7.196 3.885 1.00 96.81 86 CYS A CA 1
ATOM 661 C C . CYS A 1 86 ? -10.036 -6.149 3.181 1.00 96.81 86 CYS A C 1
ATOM 663 O O . CYS A 1 86 ? -11.092 -5.798 3.705 1.00 96.81 86 CYS A O 1
ATOM 665 N N . SER A 1 87 ? -9.645 -5.654 2.001 1.00 95.94 87 SER A N 1
ATOM 666 C CA . SER A 1 87 ? -10.261 -4.484 1.345 1.00 95.94 87 SER A CA 1
ATOM 667 C C . SER A 1 87 ? -11.770 -4.617 1.085 1.00 95.94 87 SER A C 1
ATOM 669 O O . SER A 1 87 ? -12.544 -3.677 1.314 1.00 95.94 87 SER A O 1
ATOM 671 N N . ALA A 1 88 ? -12.212 -5.797 0.643 1.00 96.00 88 ALA A N 1
ATOM 672 C CA . ALA A 1 88 ? -13.620 -6.072 0.383 1.00 96.00 88 ALA A CA 1
ATOM 673 C C . ALA A 1 88 ? -14.436 -6.148 1.681 1.00 96.00 88 ALA A C 1
ATOM 675 O O . ALA A 1 88 ? -15.560 -5.650 1.713 1.00 96.00 88 ALA A O 1
ATOM 676 N N . ASN A 1 89 ? -13.871 -6.734 2.743 1.00 97.50 89 ASN A N 1
ATOM 677 C CA . ASN A 1 89 ? -14.518 -6.812 4.053 1.00 97.50 89 ASN A CA 1
ATOM 678 C C . ASN A 1 89 ? -14.637 -5.419 4.669 1.00 97.50 89 ASN A C 1
ATOM 680 O O . ASN A 1 89 ? -15.746 -5.011 4.990 1.00 97.50 89 ASN A O 1
ATOM 684 N N . ALA A 1 90 ? -13.546 -4.642 4.680 1.00 97.75 90 ALA A N 1
ATOM 685 C CA . ALA A 1 90 ? -13.538 -3.245 5.115 1.00 97.75 90 ALA A CA 1
ATOM 686 C C . ALA A 1 90 ? -14.667 -2.437 4.464 1.00 97.75 90 ALA A C 1
ATOM 688 O O . ALA A 1 90 ? -15.446 -1.781 5.150 1.00 97.75 90 ALA A O 1
ATOM 689 N N . SER A 1 91 ? -14.810 -2.556 3.140 1.00 97.56 91 SER A N 1
ATOM 690 C CA . SER A 1 91 ? -15.839 -1.840 2.378 1.00 97.56 91 SER A CA 1
ATOM 691 C C . SER A 1 91 ? -17.266 -2.325 2.659 1.00 97.56 91 SER A C 1
ATOM 693 O O . SER A 1 91 ? -18.178 -1.506 2.695 1.00 97.56 91 SER A O 1
ATOM 695 N N . LYS A 1 92 ? -17.480 -3.632 2.865 1.00 97.50 92 LYS A N 1
ATOM 696 C CA . LYS A 1 92 ? -18.801 -4.191 3.219 1.00 97.50 92 LYS A CA 1
ATOM 697 C C . LYS A 1 92 ? -19.223 -3.822 4.637 1.00 97.50 92 LYS A C 1
ATOM 699 O O . LYS A 1 92 ? -20.370 -3.456 4.852 1.00 97.50 92 LYS A O 1
ATOM 704 N N . ASP A 1 93 ? -18.290 -3.926 5.574 1.00 98.00 93 ASP A N 1
ATOM 705 C CA . ASP A 1 93 ? -18.507 -3.669 6.997 1.00 98.00 93 ASP A CA 1
ATOM 706 C C . ASP A 1 93 ? -18.486 -2.165 7.325 1.00 98.00 93 ASP A C 1
ATOM 708 O O . ASP A 1 93 ? -18.709 -1.787 8.470 1.00 98.00 93 ASP A O 1
ATOM 712 N N . GLN A 1 94 ? -18.193 -1.309 6.335 1.00 97.69 94 GLN A N 1
ATOM 713 C CA . GLN A 1 94 ? -18.012 0.136 6.499 1.00 97.69 94 GLN A CA 1
ATOM 714 C C . GLN A 1 94 ? -16.998 0.491 7.600 1.00 97.69 94 GLN A C 1
ATOM 716 O O . GLN A 1 94 ? -17.123 1.512 8.275 1.00 97.69 94 GLN A O 1
ATOM 721 N N . LEU A 1 95 ? -15.978 -0.355 7.769 1.00 98.25 95 LEU A N 1
ATOM 722 C CA . LEU A 1 95 ? -14.919 -0.192 8.759 1.00 98.25 95 LEU A CA 1
ATOM 723 C C . LEU A 1 95 ? -13.676 0.386 8.075 1.00 98.25 95 LEU A C 1
ATOM 725 O O . LEU A 1 95 ? -13.073 -0.317 7.257 1.00 98.25 95 LEU A O 1
ATOM 729 N N . PRO A 1 96 ? -13.272 1.632 8.393 1.00 97.56 96 PRO A N 1
ATOM 730 C CA . PRO A 1 96 ? -12.107 2.242 7.781 1.00 97.56 96 PRO A CA 1
ATOM 731 C C . PRO A 1 96 ? -10.830 1.420 7.954 1.00 97.56 96 PRO A C 1
ATOM 733 O O . PRO A 1 96 ? -10.431 1.094 9.074 1.00 97.56 96 PRO A O 1
ATOM 736 N N . TYR A 1 97 ? -10.176 1.127 6.832 1.00 97.31 97 TYR A N 1
ATOM 737 C CA . TYR A 1 97 ? -8.910 0.414 6.767 1.00 97.31 97 TYR A CA 1
ATOM 738 C C . TYR A 1 97 ? -7.865 1.267 6.050 1.00 97.31 97 TYR A C 1
ATOM 740 O O . TYR A 1 97 ? -7.958 1.514 4.844 1.00 97.31 97 TYR A O 1
ATOM 748 N N . PHE A 1 98 ? -6.832 1.673 6.778 1.00 95.00 98 PHE A N 1
ATOM 749 C CA . PHE A 1 98 ? -5.677 2.369 6.230 1.00 95.00 98 PHE A CA 1
ATOM 750 C C . PHE A 1 98 ? -4.532 1.378 6.039 1.00 95.00 98 PHE A C 1
ATOM 752 O O . PHE A 1 98 ? -3.985 0.831 6.991 1.00 95.00 98 PHE A O 1
ATOM 759 N N . SER A 1 99 ? -4.172 1.114 4.790 1.00 92.06 99 SER A N 1
ATOM 760 C CA . SER A 1 99 ? -3.045 0.253 4.467 1.00 92.06 99 SER A CA 1
ATOM 761 C C . SER A 1 99 ? -1.755 1.063 4.480 1.00 92.06 99 SER A C 1
ATOM 763 O O . SER A 1 99 ? -1.530 1.932 3.632 1.00 92.06 99 SER A O 1
ATOM 765 N N . TRP A 1 100 ? -0.917 0.762 5.466 1.00 89.44 100 TRP A N 1
ATOM 766 C CA . TRP A 1 100 ? 0.406 1.334 5.641 1.00 89.44 100 TRP A CA 1
ATOM 767 C C . TRP A 1 100 ? 1.470 0.447 4.996 1.00 89.44 100 TRP A C 1
ATOM 769 O O . TRP A 1 100 ? 1.311 -0.772 4.902 1.00 89.44 100 TRP A O 1
ATOM 779 N N . TYR A 1 101 ? 2.554 1.062 4.519 1.00 87.31 101 TYR A N 1
ATOM 780 C CA . TYR A 1 101 ? 3.630 0.366 3.804 1.00 87.31 101 TYR A CA 1
ATOM 781 C C . TYR A 1 101 ? 3.111 -0.512 2.649 1.00 87.31 101 TYR A C 1
ATOM 783 O O . TYR A 1 101 ? 3.457 -1.685 2.488 1.00 87.31 101 TYR A O 1
ATOM 791 N N . SER A 1 102 ? 2.199 0.062 1.866 1.00 89.06 102 SER A N 1
ATOM 792 C CA . SER A 1 102 ? 1.439 -0.630 0.836 1.00 89.06 102 SER A CA 1
ATOM 793 C C . SER A 1 102 ? 1.417 0.174 -0.452 1.00 89.06 102 SER A C 1
ATOM 795 O O . SER A 1 102 ? 1.070 1.343 -0.445 1.00 89.06 102 SER A O 1
ATOM 797 N N . TYR A 1 103 ? 1.738 -0.481 -1.562 1.00 89.38 103 TYR A N 1
ATOM 798 C CA . TYR A 1 103 ? 1.677 0.066 -2.917 1.00 89.38 103 TYR A CA 1
ATOM 799 C C . TYR A 1 103 ? 0.412 -0.388 -3.664 1.00 89.38 103 TYR A C 1
ATOM 801 O O . TYR A 1 103 ? 0.415 -0.534 -4.891 1.00 89.38 103 TYR A O 1
ATOM 809 N N . ALA A 1 104 ? -0.654 -0.686 -2.913 1.00 88.31 104 ALA A N 1
ATOM 810 C CA . ALA A 1 104 ? -1.931 -1.142 -3.448 1.00 88.31 104 ALA A CA 1
ATOM 811 C C . ALA A 1 104 ? -2.571 -0.074 -4.350 1.00 88.31 104 ALA A C 1
ATOM 813 O O . ALA A 1 104 ? -2.292 1.117 -4.225 1.00 88.31 104 ALA A O 1
ATOM 814 N N . SER A 1 105 ? -3.483 -0.493 -5.233 1.00 86.00 105 SER A N 1
ATOM 815 C CA . SER A 1 105 ? -4.228 0.400 -6.139 1.00 86.00 105 SER A CA 1
ATOM 816 C C . SER A 1 105 ? -5.744 0.331 -5.875 1.00 86.00 105 SER A C 1
ATOM 818 O O . SER A 1 105 ? -6.475 -0.273 -6.665 1.00 86.00 105 SER A O 1
ATOM 820 N N . PRO A 1 106 ? -6.258 0.959 -4.791 1.00 85.50 106 PRO A N 1
ATOM 821 C CA . PRO A 1 106 ? -7.655 0.823 -4.348 1.00 85.50 106 PRO A CA 1
ATOM 822 C C . PRO A 1 106 ? -8.727 1.243 -5.361 1.00 85.50 106 PRO A C 1
ATOM 824 O O . PRO A 1 106 ? -9.896 0.858 -5.251 1.00 85.50 106 PRO A O 1
ATOM 827 N N . SER A 1 107 ? -8.363 2.056 -6.357 1.00 82.62 107 SER A N 1
ATOM 828 C CA . SER A 1 107 ? -9.293 2.575 -7.365 1.00 82.62 107 SER A CA 1
ATOM 829 C C . SER A 1 107 ? -10.044 1.450 -8.089 1.00 82.62 107 SER A C 1
ATOM 831 O O . SER A 1 107 ? -11.256 1.568 -8.297 1.00 82.62 107 SER A O 1
ATOM 833 N N . GLY A 1 108 ? -9.372 0.325 -8.356 1.00 82.75 108 GLY A N 1
ATOM 834 C CA . GLY A 1 108 ? -9.948 -0.857 -9.000 1.00 82.75 108 GLY A CA 1
ATOM 835 C C . GLY A 1 108 ? -10.783 -1.765 -8.090 1.00 82.75 108 GLY A C 1
ATOM 836 O O . GLY A 1 108 ? -11.486 -2.637 -8.595 1.00 82.75 108 GLY A O 1
ATOM 837 N N . TYR A 1 109 ? -10.746 -1.582 -6.767 1.00 89.50 109 TYR A N 1
ATOM 838 C CA . TYR A 1 109 ? -11.366 -2.529 -5.835 1.00 89.50 109 TYR A CA 1
ATOM 839 C C . TYR A 1 109 ? -12.885 -2.362 -5.732 1.00 89.50 109 TYR A C 1
ATOM 841 O O . TYR A 1 109 ? -13.451 -1.285 -5.976 1.00 89.50 109 TYR A O 1
ATOM 849 N N . LYS A 1 110 ? -13.542 -3.462 -5.359 1.00 90.19 110 LYS A N 1
ATOM 850 C CA . LYS A 1 110 ? -14.984 -3.588 -5.117 1.00 90.19 110 LYS A CA 1
ATOM 851 C C . LYS A 1 110 ? -15.216 -4.201 -3.723 1.00 90.19 110 LYS A C 1
ATOM 853 O O . LYS A 1 110 ? -14.341 -4.922 -3.247 1.00 90.19 110 LYS A O 1
ATOM 858 N N . PRO A 1 111 ? -16.381 -3.973 -3.086 1.00 94.94 111 PRO A N 1
ATOM 859 C CA . PRO A 1 111 ? -17.505 -3.131 -3.529 1.00 94.94 111 PRO A CA 1
ATOM 860 C C . PRO A 1 111 ? -17.221 -1.622 -3.411 1.00 94.94 111 PRO A C 1
ATOM 862 O O . PRO A 1 111 ? -16.204 -1.223 -2.862 1.00 94.94 111 PRO A O 1
ATOM 865 N N . LYS A 1 112 ? -18.087 -0.767 -3.970 1.00 92.69 112 LYS A N 1
ATOM 866 C CA . LYS A 1 112 ? -18.067 0.689 -3.718 1.00 92.69 112 LYS A CA 1
ATOM 867 C C . LYS A 1 112 ? -19.255 1.060 -2.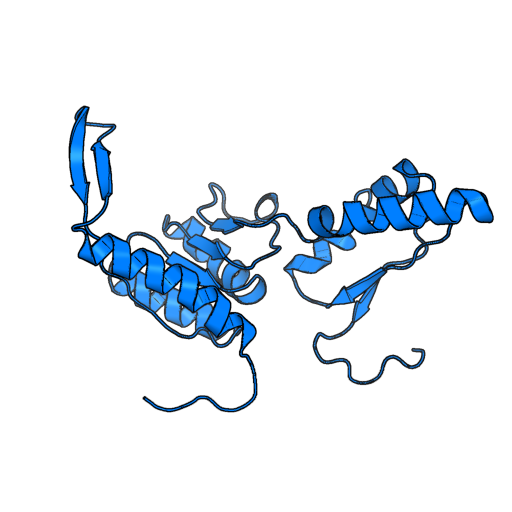797 1.00 92.69 112 LYS A C 1
ATOM 869 O O . LYS A 1 112 ? -20.276 0.385 -2.919 1.00 92.69 112 LYS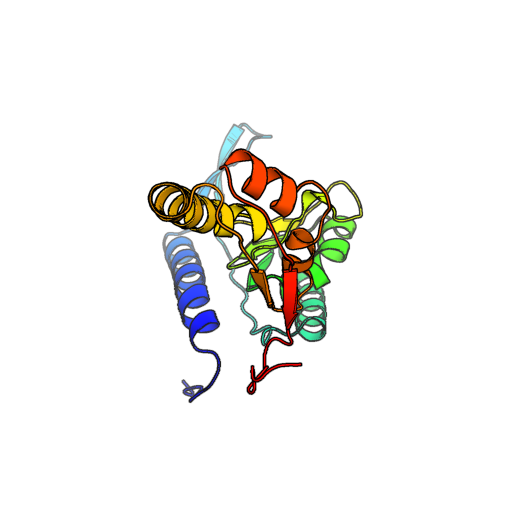 A O 1
ATOM 874 N N . PRO A 1 113 ? -19.169 2.117 -1.961 1.00 94.56 113 PRO A N 1
ATOM 875 C CA . PRO A 1 113 ? -17.980 2.935 -1.691 1.00 94.56 113 PRO A CA 1
ATOM 876 C C . PRO A 1 113 ? -16.867 2.117 -1.019 1.00 94.56 113 PRO A C 1
ATOM 878 O O . PRO A 1 113 ? -17.126 1.090 -0.401 1.00 94.56 113 PRO A O 1
ATOM 881 N N . GLN A 1 114 ? -15.616 2.531 -1.216 1.00 94.69 114 GLN A N 1
ATOM 882 C CA . GLN A 1 114 ? -14.472 1.868 -0.588 1.00 94.69 114 GLN A CA 1
ATOM 883 C C . GLN A 1 114 ? -14.273 2.405 0.826 1.00 94.69 114 GLN A C 1
ATOM 885 O O . GLN A 1 114 ? -14.346 3.613 1.032 1.00 94.69 114 GLN A O 1
ATOM 890 N N . TYR A 1 115 ? -13.952 1.502 1.750 1.00 96.88 115 TYR A N 1
ATOM 891 C CA . TYR A 1 115 ? -13.444 1.831 3.089 1.00 96.88 115 TYR A CA 1
ATOM 892 C C . TYR A 1 115 ? -11.996 1.358 3.268 1.00 96.88 115 TYR A C 1
ATOM 894 O O . TYR A 1 115 ? -11.534 1.122 4.379 1.00 96.88 115 TYR A O 1
ATOM 902 N N . TYR A 1 116 ? -11.280 1.188 2.158 1.00 95.94 116 TYR A N 1
ATOM 903 C CA . TYR A 1 116 ? -9.873 0.819 2.121 1.00 95.94 116 TYR A CA 1
ATOM 904 C C . TYR A 1 116 ? -9.080 1.915 1.413 1.00 95.94 116 TYR A C 1
ATOM 906 O O . TYR A 1 116 ? -9.373 2.259 0.265 1.00 95.94 116 TYR A O 1
ATOM 914 N N . TRP A 1 117 ? -8.053 2.427 2.083 1.00 94.31 117 TRP A N 1
ATOM 915 C CA . TRP A 1 117 ? -7.152 3.443 1.550 1.00 94.31 117 TRP A CA 1
ATOM 916 C C . TRP A 1 117 ? -5.713 2.953 1.595 1.00 94.31 117 TRP A C 1
ATOM 918 O O . TRP A 1 117 ? -5.282 2.359 2.578 1.00 94.31 117 TRP A O 1
ATOM 928 N N . SER A 1 118 ? -4.960 3.236 0.534 1.00 91.19 118 SER A N 1
ATOM 929 C CA . SER A 1 118 ? -3.504 3.113 0.536 1.00 91.19 118 SER A CA 1
ATOM 930 C C . SER A 1 118 ? -2.915 4.478 0.863 1.00 91.19 118 SER A C 1
ATOM 932 O O . SER A 1 118 ? -3.306 5.467 0.243 1.00 91.19 118 SER A O 1
ATOM 934 N N . LEU A 1 119 ? -2.012 4.540 1.842 1.00 88.06 119 LEU A N 1
ATOM 935 C CA . LEU A 1 119 ? -1.384 5.797 2.270 1.00 88.06 119 LEU A CA 1
ATOM 936 C C . LEU A 1 119 ? -0.079 6.114 1.523 1.00 88.06 119 LEU A C 1
ATOM 938 O O . LEU A 1 119 ? 0.486 7.189 1.707 1.00 88.06 119 LEU A O 1
ATOM 942 N N . LEU A 1 120 ? 0.400 5.190 0.687 1.00 89.19 120 LEU A N 1
ATOM 943 C CA . LEU A 1 120 ? 1.542 5.396 -0.204 1.00 89.19 120 LEU A CA 1
ATOM 944 C C . LEU A 1 120 ? 1.082 5.399 -1.671 1.00 89.19 120 LEU A C 1
ATOM 946 O O . LEU A 1 120 ? -0.016 4.906 -1.964 1.00 89.19 120 LEU A O 1
ATOM 950 N N . PRO A 1 121 ? 1.916 5.918 -2.596 1.00 89.69 121 PRO A N 1
ATOM 951 C CA . PRO A 1 121 ? 1.641 5.826 -4.022 1.00 89.69 121 PRO A CA 1
ATOM 952 C C . PRO A 1 121 ? 1.483 4.368 -4.449 1.00 89.69 121 PRO A C 1
ATOM 954 O O . PRO A 1 121 ? 2.016 3.446 -3.829 1.00 89.69 121 PRO A O 1
ATOM 957 N N . THR A 1 122 ? 0.807 4.153 -5.566 1.00 89.62 122 THR A N 1
ATOM 958 C CA . THR A 1 122 ? 0.828 2.857 -6.237 1.00 89.62 122 THR A CA 1
ATOM 959 C C . THR A 1 122 ? 2.257 2.505 -6.658 1.00 89.62 122 THR A C 1
ATOM 961 O O . THR A 1 122 ? 3.136 3.364 -6.806 1.00 89.62 122 THR A O 1
ATOM 964 N N . ILE A 1 123 ? 2.514 1.222 -6.897 1.00 90.38 123 ILE A N 1
ATOM 965 C CA . ILE A 1 123 ? 3.828 0.787 -7.389 1.00 90.38 123 ILE A CA 1
ATOM 966 C C . ILE A 1 123 ? 4.155 1.410 -8.751 1.00 90.38 123 ILE A C 1
ATOM 968 O O . ILE A 1 123 ? 5.293 1.805 -8.981 1.00 90.38 123 ILE A O 1
ATOM 972 N N . ALA A 1 124 ? 3.148 1.573 -9.615 1.00 88.19 124 ALA A N 1
ATOM 973 C CA . ALA A 1 124 ? 3.286 2.234 -10.906 1.00 88.19 124 ALA A CA 1
ATOM 974 C C . ALA A 1 124 ? 3.771 3.680 -10.751 1.00 88.19 124 ALA A C 1
ATOM 976 O O . ALA A 1 124 ? 4.739 4.074 -11.396 1.00 88.19 124 ALA A O 1
ATOM 977 N N . GLU A 1 125 ? 3.156 4.453 -9.855 1.00 89.50 125 GLU A N 1
ATOM 978 C CA . GLU A 1 125 ? 3.591 5.822 -9.559 1.00 89.50 125 GLU A CA 1
ATOM 979 C C . GLU A 1 125 ? 5.003 5.838 -8.967 1.00 89.50 125 GLU A C 1
ATOM 981 O O . GLU A 1 125 ? 5.837 6.638 -9.387 1.00 89.50 125 GLU A O 1
ATOM 986 N N . SER A 1 126 ? 5.304 4.904 -8.062 1.00 91.00 126 SER A N 1
ATOM 987 C CA . SER A 1 126 ? 6.585 4.842 -7.347 1.00 91.00 126 SER A CA 1
ATOM 988 C C . SER A 1 126 ? 7.788 4.576 -8.260 1.00 91.00 126 SER A C 1
ATOM 990 O O . SER A 1 126 ? 8.880 5.072 -7.987 1.00 91.00 126 SER A O 1
ATOM 992 N N . VAL A 1 127 ? 7.615 3.826 -9.356 1.00 91.81 127 VAL A N 1
ATOM 993 C CA . VAL A 1 127 ? 8.717 3.511 -10.289 1.00 91.81 127 VAL A CA 1
ATOM 994 C C . VAL A 1 127 ? 8.932 4.580 -11.364 1.00 91.81 127 VAL A C 1
ATOM 996 O O . VAL A 1 127 ? 10.025 4.684 -11.929 1.00 91.81 127 VAL A O 1
ATOM 999 N N . THR A 1 128 ? 7.921 5.410 -11.644 1.00 93.44 128 THR A N 1
ATOM 1000 C CA . THR A 1 128 ? 7.966 6.393 -12.739 1.00 93.44 128 THR A CA 1
ATOM 1001 C C . THR A 1 128 ? 9.134 7.398 -12.673 1.00 93.44 128 THR A C 1
ATOM 1003 O O . THR A 1 128 ? 9.697 7.690 -13.739 1.00 93.44 128 THR A O 1
ATOM 1006 N N . PRO A 1 129 ? 9.600 7.897 -11.503 1.00 94.81 129 PRO A N 1
ATOM 1007 C CA . PRO A 1 129 ? 10.736 8.821 -11.454 1.00 94.81 129 PRO A CA 1
ATOM 1008 C C . PRO A 1 129 ? 12.054 8.158 -11.872 1.00 94.81 129 PRO A C 1
ATOM 1010 O O . PRO A 1 129 ? 12.833 8.749 -12.623 1.00 94.81 129 PRO A O 1
ATOM 1013 N N . MET A 1 130 ? 12.277 6.910 -11.447 1.00 94.62 130 MET A N 1
ATOM 1014 C CA . MET A 1 130 ? 13.473 6.136 -11.800 1.00 94.62 130 MET A CA 1
ATOM 1015 C C . MET A 1 130 ? 13.510 5.819 -13.294 1.00 94.62 130 MET A C 1
ATOM 1017 O O . MET A 1 130 ? 14.546 5.990 -13.938 1.00 94.62 130 MET A O 1
ATOM 1021 N N . ILE A 1 131 ? 12.362 5.439 -13.862 1.00 96.25 131 ILE A N 1
ATOM 1022 C CA . ILE A 1 131 ? 12.209 5.221 -15.305 1.00 96.25 131 ILE A CA 1
ATOM 1023 C C . ILE A 1 131 ? 12.548 6.500 -16.077 1.00 96.25 131 ILE A C 1
ATOM 1025 O O . ILE A 1 131 ? 13.358 6.460 -17.003 1.00 96.25 131 ILE A O 1
ATOM 1029 N N . LYS A 1 132 ? 11.983 7.649 -15.680 1.00 96.62 132 LYS A N 1
ATOM 1030 C CA . LYS A 1 132 ? 12.250 8.936 -16.338 1.00 96.62 132 LYS A CA 1
ATOM 1031 C C . LYS A 1 132 ? 13.729 9.284 -16.313 1.00 96.62 132 LYS A C 1
ATOM 1033 O O . LYS A 1 132 ? 14.273 9.669 -17.348 1.00 96.62 132 LYS A O 1
ATOM 1038 N N . TRP A 1 133 ? 14.374 9.152 -15.155 1.00 96.06 133 TRP A N 1
ATOM 1039 C CA . TRP A 1 133 ? 15.804 9.408 -15.020 1.00 96.06 133 TRP A CA 1
ATOM 1040 C C . TRP A 1 133 ? 16.617 8.507 -15.957 1.00 96.06 133 TRP A C 1
ATOM 1042 O O . TRP A 1 133 ? 17.391 9.020 -16.768 1.00 96.06 133 TRP A O 1
ATOM 1052 N N . PHE A 1 134 ? 16.389 7.191 -15.906 1.00 95.06 134 PHE A N 1
ATOM 1053 C CA . PHE A 1 134 ? 17.125 6.216 -16.710 1.00 95.06 134 PHE A CA 1
ATOM 1054 C C . PHE A 1 134 ? 16.957 6.467 -18.211 1.00 95.06 134 PHE A C 1
ATOM 1056 O O . PHE A 1 134 ? 17.947 6.581 -18.936 1.00 95.06 134 PHE A O 1
ATOM 1063 N N . VAL A 1 135 ? 15.713 6.606 -18.680 1.00 96.38 135 VAL A N 1
ATOM 1064 C CA . VAL A 1 135 ? 15.417 6.821 -20.101 1.00 96.38 135 VAL A CA 1
ATOM 1065 C C . VAL A 1 135 ? 15.999 8.149 -20.577 1.00 96.38 135 VAL A C 1
ATOM 1067 O O . VAL A 1 135 ? 16.651 8.183 -21.617 1.00 96.38 135 VAL A O 1
ATOM 1070 N N . THR A 1 136 ? 15.844 9.230 -19.807 1.00 94.00 136 THR A N 1
ATOM 1071 C CA . THR A 1 136 ? 16.384 10.546 -20.191 1.00 94.00 136 THR A CA 1
ATOM 1072 C C . THR A 1 136 ? 17.904 10.504 -20.325 1.00 94.00 136 THR A C 1
ATOM 1074 O O . THR A 1 136 ? 18.449 11.056 -21.278 1.00 94.00 136 THR A O 1
ATOM 1077 N N . LYS A 1 137 ? 18.594 9.818 -19.405 1.00 95.12 137 LYS A N 1
ATOM 1078 C CA . LYS A 1 137 ? 20.049 9.649 -19.465 1.00 95.12 137 LYS A CA 1
ATOM 1079 C C . LYS A 1 137 ? 20.469 8.795 -20.656 1.00 95.12 137 LYS A C 1
ATOM 1081 O O . LYS A 1 137 ? 21.273 9.239 -21.466 1.00 95.12 137 LYS A O 1
ATOM 1086 N N . LYS A 1 138 ? 19.871 7.615 -20.837 1.00 94.56 138 LYS A N 1
ATOM 1087 C CA . LYS A 1 138 ? 20.241 6.720 -21.942 1.00 94.56 138 LYS A CA 1
ATOM 1088 C C . LYS A 1 138 ? 19.895 7.266 -23.319 1.00 94.56 138 LYS A C 1
ATOM 1090 O O . LYS A 1 138 ? 20.593 6.963 -24.286 1.00 94.56 138 LYS A O 1
ATOM 1095 N N . LYS A 1 139 ? 18.861 8.096 -23.425 1.00 92.56 139 LYS A N 1
ATOM 1096 C CA . LYS A 1 139 ? 18.479 8.763 -24.672 1.00 92.56 139 LYS A CA 1
ATOM 1097 C C . LYS A 1 139 ? 19.595 9.657 -25.211 1.00 92.56 139 LYS A C 1
ATOM 1099 O O . LYS A 1 139 ? 19.809 9.673 -26.418 1.00 92.56 139 LYS A O 1
ATOM 1104 N N . GLN A 1 140 ? 20.343 10.327 -24.332 1.00 91.25 140 GLN A N 1
ATOM 1105 C CA . GLN A 1 140 ? 21.492 11.159 -24.715 1.00 91.25 140 GLN A CA 1
ATOM 1106 C C . GLN A 1 140 ? 22.633 10.339 -25.343 1.00 91.25 140 GLN A C 1
ATOM 1108 O O . GLN A 1 140 ? 23.395 10.873 -26.139 1.00 91.25 140 GLN A O 1
ATOM 1113 N N . GLU A 1 141 ? 22.727 9.049 -25.017 1.00 91.94 141 GLU A N 1
ATOM 1114 C CA . GLU A 1 141 ? 23.787 8.148 -25.490 1.00 91.94 141 GLU A CA 1
ATOM 1115 C C . GLU A 1 141 ? 23.366 7.310 -26.710 1.00 91.94 141 GLU A C 1
ATOM 1117 O O . GLU A 1 141 ? 24.198 6.964 -27.542 1.00 91.94 141 GLU A O 1
ATOM 1122 N N . THR A 1 142 ? 22.085 6.932 -26.799 1.00 90.06 142 THR A N 1
ATOM 1123 C CA . THR A 1 142 ? 21.618 5.842 -27.687 1.00 90.06 142 THR A CA 1
ATOM 1124 C C . THR A 1 142 ? 20.397 6.193 -28.546 1.00 90.06 142 THR A C 1
ATOM 1126 O O . THR A 1 142 ? 19.928 5.360 -29.320 1.00 90.06 142 THR A O 1
ATOM 1129 N N . GLY A 1 143 ? 19.846 7.405 -28.420 1.00 90.56 143 GLY A N 1
ATOM 1130 C CA . GLY A 1 143 ? 18.636 7.827 -29.132 1.00 90.56 143 GLY A CA 1
ATOM 1131 C C . GLY A 1 143 ? 17.348 7.316 -28.480 1.00 90.56 143 GLY A C 1
ATOM 1132 O O . GLY A 1 143 ? 16.667 8.079 -27.800 1.00 90.56 143 GLY A O 1
ATOM 1133 N N . THR A 1 144 ? 17.000 6.037 -28.653 1.00 95.00 144 THR A N 1
ATOM 1134 C CA . THR A 1 144 ? 15.764 5.444 -28.090 1.00 95.00 144 THR A CA 1
ATOM 1135 C C . THR A 1 144 ? 16.086 4.250 -27.189 1.00 95.00 144 THR A C 1
ATOM 1137 O O . THR A 1 144 ? 16.227 3.124 -27.677 1.00 95.00 144 THR A O 1
ATOM 1140 N N . PRO A 1 145 ? 16.186 4.460 -25.865 1.00 96.19 145 PRO A N 1
ATOM 1141 C CA . PRO A 1 145 ? 16.492 3.393 -24.922 1.00 96.19 145 PRO A CA 1
ATOM 1142 C C . PRO A 1 145 ? 15.390 2.340 -24.872 1.00 96.19 145 PRO A C 1
ATOM 1144 O O . PRO A 1 145 ? 14.203 2.664 -24.809 1.00 96.19 145 PRO A O 1
ATOM 1147 N N . LYS A 1 146 ? 15.794 1.072 -24.825 1.00 95.75 146 LYS A N 1
ATOM 1148 C CA . LYS A 1 146 ? 14.911 -0.055 -24.522 1.00 95.75 146 LYS A CA 1
ATOM 1149 C C . LYS A 1 146 ? 14.922 -0.311 -23.015 1.00 95.75 146 LYS A C 1
ATOM 1151 O O . LYS A 1 146 ? 15.994 -0.349 -22.417 1.00 95.75 146 LYS A O 1
ATOM 1156 N N . LEU A 1 147 ? 13.751 -0.496 -22.415 1.00 95.62 147 LEU A N 1
ATOM 1157 C CA . LEU A 1 147 ? 13.588 -0.771 -20.988 1.00 95.62 147 LEU A CA 1
ATOM 1158 C C . LEU A 1 147 ? 12.812 -2.074 -20.790 1.00 95.62 147 LEU A C 1
ATOM 1160 O O . LEU A 1 147 ? 11.724 -2.222 -21.338 1.00 95.62 147 LEU A O 1
ATOM 1164 N N . GLY A 1 148 ? 13.353 -2.994 -19.996 1.00 95.12 148 GLY A N 1
ATOM 1165 C CA . GLY A 1 148 ? 12.607 -4.120 -19.432 1.00 95.12 148 GLY A CA 1
ATOM 1166 C C . GLY A 1 148 ? 12.357 -3.883 -17.945 1.00 95.12 148 GLY A C 1
ATOM 1167 O O . GLY A 1 148 ? 13.187 -3.263 -17.279 1.00 95.12 148 GLY A O 1
ATOM 1168 N N . ILE A 1 149 ? 11.225 -4.356 -17.429 1.00 94.19 149 ILE A N 1
ATOM 1169 C CA . ILE A 1 149 ? 10.899 -4.302 -15.998 1.00 94.19 149 ILE A CA 1
ATOM 1170 C C . ILE A 1 149 ? 10.853 -5.733 -15.466 1.00 94.19 149 ILE A C 1
ATOM 1172 O O . ILE A 1 149 ? 10.193 -6.584 -16.054 1.00 94.19 149 ILE A O 1
ATOM 1176 N N . ILE A 1 150 ? 11.530 -5.987 -14.348 1.00 92.19 150 ILE A N 1
ATOM 1177 C CA . ILE A 1 150 ? 11.395 -7.224 -13.572 1.00 92.19 150 ILE A CA 1
ATOM 1178 C C . ILE A 1 150 ? 10.737 -6.840 -12.250 1.00 92.19 150 ILE A C 1
ATOM 1180 O O . ILE A 1 150 ? 11.204 -5.928 -11.566 1.00 92.19 150 ILE A O 1
ATOM 1184 N N . ALA A 1 151 ? 9.634 -7.496 -11.910 1.00 91.19 151 ALA A N 1
ATOM 1185 C CA . ALA A 1 151 ? 8.787 -7.132 -10.783 1.00 91.19 151 ALA A CA 1
ATOM 1186 C C . ALA A 1 151 ? 8.328 -8.373 -10.006 1.00 91.19 151 ALA A C 1
ATOM 1188 O O . ALA A 1 151 ? 8.149 -9.446 -10.571 1.00 91.19 151 ALA A O 1
ATOM 1189 N N . ALA A 1 152 ? 8.116 -8.241 -8.696 1.00 88.69 152 ALA A N 1
ATOM 1190 C CA . ALA A 1 152 ? 7.565 -9.318 -7.885 1.00 88.69 152 ALA A CA 1
ATOM 1191 C C . ALA A 1 152 ? 6.127 -9.648 -8.314 1.00 88.69 152 ALA A C 1
ATOM 1193 O O . ALA A 1 152 ? 5.290 -8.760 -8.487 1.00 88.69 152 ALA A O 1
ATOM 1194 N N . ASN A 1 153 ? 5.821 -10.938 -8.427 1.00 88.81 153 ASN A N 1
ATOM 1195 C CA . ASN A 1 153 ? 4.515 -11.473 -8.782 1.00 88.81 153 ASN A CA 1
ATOM 1196 C C . ASN A 1 153 ? 3.567 -11.450 -7.577 1.00 88.81 153 ASN A C 1
ATOM 1198 O O . ASN A 1 153 ? 3.237 -12.480 -6.992 1.00 88.81 153 ASN A O 1
ATOM 1202 N N . VAL A 1 154 ? 3.163 -10.241 -7.188 1.00 85.44 154 VAL A N 1
ATOM 1203 C CA . VAL A 1 154 ? 2.198 -9.982 -6.115 1.00 85.44 154 VAL A CA 1
ATOM 1204 C C . VAL A 1 154 ? 1.012 -9.170 -6.645 1.00 85.44 154 VAL A C 1
ATOM 1206 O O . VAL A 1 154 ? 1.173 -8.445 -7.633 1.00 85.44 154 VAL A O 1
ATOM 1209 N N . PRO A 1 155 ? -0.178 -9.269 -6.022 1.00 83.88 155 PRO A N 1
ATOM 1210 C CA . PRO A 1 155 ? -1.387 -8.591 -6.495 1.00 83.88 155 PRO A CA 1
ATOM 1211 C C . PRO A 1 155 ? -1.220 -7.085 -6.760 1.00 83.88 155 PRO A C 1
ATOM 1213 O O . PRO A 1 155 ? -1.535 -6.628 -7.861 1.00 83.88 155 PRO A O 1
ATOM 1216 N N . SER A 1 156 ? -0.619 -6.333 -5.829 1.00 85.00 156 SER A N 1
ATOM 1217 C CA . SER A 1 156 ? -0.396 -4.884 -5.975 1.00 85.00 156 SER A CA 1
ATOM 1218 C C . SER A 1 156 ? 0.452 -4.504 -7.189 1.00 85.00 156 SER A C 1
ATOM 1220 O O . SER A 1 156 ? 0.332 -3.389 -7.693 1.00 85.00 156 SER A O 1
ATOM 1222 N N . TRP A 1 157 ? 1.311 -5.408 -7.672 1.00 89.62 157 TRP A N 1
ATOM 1223 C CA . TRP A 1 157 ? 2.264 -5.142 -8.753 1.00 89.62 157 TRP A CA 1
ATOM 1224 C C . TRP A 1 157 ? 1.744 -5.532 -10.130 1.00 89.62 157 TRP A C 1
ATOM 1226 O O . TRP A 1 157 ? 2.290 -5.087 -11.138 1.00 89.62 157 TRP A O 1
ATOM 1236 N N . GLN A 1 158 ? 0.615 -6.241 -10.196 1.00 88.56 158 GLN A N 1
ATOM 1237 C CA . GLN A 1 158 ? -0.037 -6.563 -11.467 1.00 88.56 158 GLN A CA 1
ATOM 1238 C C . GLN A 1 158 ? -0.471 -5.317 -12.240 1.00 88.56 158 GLN A C 1
ATOM 1240 O O . GLN A 1 158 ? -0.572 -5.359 -13.465 1.00 88.56 158 GLN A O 1
ATOM 1245 N N . ILE A 1 159 ? -0.670 -4.187 -11.553 1.00 88.62 159 ILE A N 1
ATOM 1246 C CA . ILE A 1 159 ? -1.008 -2.917 -12.197 1.00 88.62 159 ILE A CA 1
ATOM 1247 C C . ILE A 1 159 ? 0.051 -2.478 -13.219 1.00 88.62 159 ILE A C 1
ATOM 1249 O O . ILE A 1 159 ? -0.303 -1.835 -14.202 1.00 88.62 159 ILE A O 1
ATOM 1253 N N . LEU A 1 160 ? 1.319 -2.883 -13.055 1.00 92.00 160 LEU A N 1
ATOM 1254 C CA . LEU A 1 160 ? 2.391 -2.594 -14.013 1.00 92.00 160 LEU A CA 1
ATOM 1255 C C . LEU A 1 160 ? 2.094 -3.168 -15.407 1.00 92.00 160 LEU A C 1
ATOM 1257 O O . LEU A 1 160 ? 2.479 -2.566 -16.403 1.00 92.00 160 LEU A O 1
ATOM 1261 N N . ARG A 1 161 ? 1.374 -4.296 -15.483 1.00 91.19 161 ARG A N 1
ATOM 1262 C CA . ARG A 1 161 ? 0.979 -4.961 -16.736 1.00 91.19 161 ARG A CA 1
ATOM 1263 C C . ARG A 1 161 ? -0.285 -4.377 -17.371 1.00 91.19 161 ARG A C 1
ATOM 1265 O O . ARG A 1 161 ? -0.715 -4.866 -18.413 1.00 91.19 161 ARG A O 1
ATOM 1272 N N . LYS A 1 162 ? -0.911 -3.363 -16.763 1.00 90.06 162 LYS A N 1
ATOM 1273 C CA . LYS A 1 162 ? -2.101 -2.725 -17.334 1.00 90.06 162 LYS A CA 1
ATOM 1274 C C . LYS A 1 162 ? -1.726 -2.018 -18.650 1.00 90.06 162 LYS A C 1
ATOM 1276 O O . LYS A 1 162 ? -0.871 -1.132 -18.607 1.00 90.06 162 LYS A O 1
ATOM 1281 N N . PRO A 1 163 ? -2.376 -2.349 -19.784 1.00 90.88 163 PRO A N 1
ATOM 1282 C CA . PRO A 1 163 ? -2.108 -1.685 -21.058 1.00 90.88 163 PRO A CA 1
ATOM 1283 C C . PRO A 1 163 ? -2.302 -0.167 -20.976 1.00 90.88 163 PRO A C 1
ATOM 1285 O O . PRO A 1 163 ? -3.239 0.305 -20.322 1.00 90.88 163 PRO A O 1
ATOM 1288 N N . GLY A 1 164 ? -1.426 0.585 -21.641 1.00 90.56 164 GLY A N 1
ATOM 1289 C CA . GLY A 1 164 ? -1.411 2.048 -21.643 1.00 90.56 164 GLY A CA 1
ATOM 1290 C C . GLY A 1 164 ? -0.850 2.697 -20.373 1.00 90.56 164 GLY A C 1
ATOM 1291 O O . GLY A 1 164 ? -0.838 3.924 -20.288 1.00 90.56 164 GLY A O 1
ATOM 1292 N N . LEU A 1 165 ? -0.410 1.918 -19.376 1.00 91.50 165 LEU A N 1
ATOM 1293 C CA . LEU A 1 165 ? 0.157 2.452 -18.138 1.00 91.50 165 LEU A CA 1
ATOM 1294 C C . LEU A 1 165 ? 1.683 2.599 -18.235 1.00 91.50 165 LEU A C 1
ATOM 1296 O O . LEU A 1 165 ? 2.191 3.713 -18.333 1.00 91.50 165 LEU A O 1
ATOM 1300 N N . MET A 1 166 ? 2.426 1.489 -18.184 1.00 94.81 166 MET A N 1
ATOM 1301 C CA . MET A 1 166 ? 3.896 1.519 -18.196 1.00 94.81 166 MET A CA 1
ATOM 1302 C C . MET A 1 166 ? 4.462 1.724 -19.599 1.00 94.81 166 MET A C 1
ATOM 1304 O O . MET A 1 166 ? 5.403 2.492 -19.766 1.00 94.81 166 MET A O 1
ATOM 1308 N N . ASP A 1 167 ? 3.881 1.074 -20.601 1.00 94.62 167 ASP A N 1
ATOM 1309 C CA . ASP A 1 167 ? 4.167 1.291 -22.021 1.00 94.62 167 ASP A CA 1
ATOM 1310 C C . ASP A 1 167 ? 3.940 2.758 -22.404 1.00 94.62 167 ASP A C 1
ATOM 1312 O O . ASP A 1 167 ? 4.879 3.427 -22.838 1.00 94.62 167 ASP A O 1
ATOM 1316 N N . GLY A 1 168 ? 2.748 3.290 -22.118 1.00 95.38 168 GLY A N 1
ATOM 1317 C CA . GLY A 1 168 ? 2.410 4.685 -22.405 1.00 95.38 168 GLY A CA 1
ATOM 1318 C C . GLY A 1 168 ? 3.329 5.677 -21.685 1.00 95.38 168 GLY A C 1
ATOM 1319 O O . GLY A 1 168 ? 3.801 6.647 -22.282 1.00 95.38 168 GLY A O 1
ATOM 1320 N N . TYR A 1 169 ? 3.655 5.419 -20.413 1.00 96.31 169 TYR A N 1
ATOM 1321 C CA . TYR A 1 169 ? 4.585 6.269 -19.674 1.00 96.31 169 TYR A CA 1
ATOM 1322 C C . TYR A 1 169 ? 6.010 6.223 -20.245 1.00 96.31 169 TYR A C 1
ATOM 1324 O O . TYR A 1 169 ? 6.613 7.277 -20.453 1.00 96.31 169 TYR A O 1
ATOM 1332 N N . VAL A 1 170 ? 6.553 5.034 -20.532 1.00 97.12 170 VAL A N 1
ATOM 1333 C CA . VAL A 1 170 ? 7.909 4.869 -21.088 1.00 97.12 170 VAL A CA 1
ATOM 1334 C C . VAL A 1 170 ? 8.038 5.549 -22.453 1.00 97.12 170 VAL A C 1
ATOM 1336 O O . VAL A 1 170 ? 9.036 6.230 -22.702 1.00 97.12 170 VAL A O 1
ATOM 1339 N N . GLU A 1 171 ? 7.025 5.424 -23.310 1.00 96.44 171 GLU A N 1
ATOM 1340 C CA . GLU A 1 171 ? 6.977 6.117 -24.601 1.00 96.44 171 GLU A CA 1
ATOM 1341 C C . GLU A 1 171 ? 6.939 7.639 -24.424 1.00 96.44 171 GLU A C 1
ATOM 1343 O O . GLU A 1 171 ? 7.692 8.354 -25.090 1.00 96.44 171 GLU A O 1
ATOM 1348 N N . SER A 1 172 ? 6.157 8.144 -23.461 1.00 96.56 172 SER A N 1
ATOM 1349 C CA . SER A 1 172 ? 6.054 9.586 -23.184 1.00 96.56 172 SER A CA 1
ATOM 1350 C C . SER A 1 172 ? 7.385 10.230 -22.771 1.00 96.56 172 SER A C 1
ATOM 1352 O O . SER A 1 172 ? 7.612 11.412 -23.033 1.00 96.56 172 SER A O 1
ATOM 1354 N N . VAL A 1 173 ? 8.299 9.455 -22.172 1.00 96.69 173 VAL A N 1
ATOM 1355 C CA . VAL A 1 173 ? 9.652 9.913 -21.805 1.00 96.69 173 VAL A CA 1
ATOM 1356 C C . VAL A 1 173 ? 10.711 9.586 -22.868 1.00 96.69 173 VAL A C 1
ATOM 1358 O O . VAL A 1 173 ? 11.893 9.878 -22.678 1.00 96.69 173 VAL A O 1
ATOM 1361 N N . GLY A 1 174 ? 10.305 9.044 -24.021 1.00 95.81 174 GLY A N 1
ATOM 1362 C CA . GLY A 1 174 ? 11.164 8.801 -25.183 1.00 95.81 174 GLY A CA 1
ATOM 1363 C C . GLY A 1 174 ? 11.908 7.465 -25.176 1.00 95.81 174 GLY A C 1
ATOM 1364 O O . GLY A 1 174 ? 12.941 7.353 -25.839 1.00 95.81 174 GLY A O 1
ATOM 1365 N N . GLY A 1 175 ? 11.423 6.484 -24.416 1.00 96.88 175 GLY A N 1
ATOM 1366 C CA . GLY A 1 175 ? 11.938 5.117 -24.403 1.00 96.88 175 GLY A CA 1
ATOM 1367 C C . GLY A 1 175 ? 11.016 4.143 -25.134 1.00 96.88 175 GLY A C 1
ATOM 1368 O O . GLY A 1 175 ? 9.983 4.518 -25.680 1.00 96.88 175 GLY A O 1
ATOM 1369 N N . LYS A 1 176 ? 11.389 2.863 -25.109 1.00 97.06 176 LYS A N 1
ATOM 1370 C CA . LYS A 1 176 ? 10.566 1.744 -25.575 1.00 97.06 176 LYS A CA 1
ATOM 1371 C C . LYS A 1 176 ? 10.531 0.650 -24.515 1.00 97.06 176 LYS A C 1
ATOM 1373 O O . LYS A 1 176 ? 11.578 0.094 -24.179 1.00 97.06 176 LYS A O 1
ATOM 1378 N N . LEU A 1 177 ? 9.345 0.311 -24.017 1.00 96.94 177 LEU A N 1
ATOM 1379 C CA . LEU A 1 177 ? 9.173 -0.837 -23.129 1.00 96.94 177 LEU A CA 1
ATOM 1380 C C . LEU A 1 177 ? 9.292 -2.128 -23.954 1.00 96.94 177 LEU A C 1
ATOM 1382 O O . LEU A 1 177 ? 8.618 -2.277 -24.971 1.00 96.94 177 LEU A O 1
ATOM 1386 N N . VAL A 1 178 ? 10.171 -3.046 -23.548 1.00 96.25 178 VAL A N 1
ATOM 1387 C CA . VAL A 1 178 ? 10.364 -4.337 -24.237 1.00 96.25 178 VAL A CA 1
ATOM 1388 C C . VAL A 1 178 ? 9.652 -5.500 -23.556 1.00 96.25 178 VAL A C 1
ATOM 1390 O O . VAL A 1 178 ? 9.445 -6.527 -24.192 1.00 96.25 178 VAL A O 1
ATOM 1393 N N . GLY A 1 179 ? 9.261 -5.347 -22.291 1.00 95.38 179 GLY A N 1
ATOM 1394 C CA . GLY A 1 179 ? 8.542 -6.376 -21.549 1.00 95.38 179 GLY A CA 1
ATOM 1395 C C . GLY A 1 179 ? 8.503 -6.105 -20.049 1.00 95.38 179 GLY A C 1
ATOM 1396 O O . GLY A 1 179 ? 9.278 -5.297 -19.528 1.00 95.38 179 GLY A O 1
ATOM 1397 N N . ILE A 1 180 ? 7.582 -6.794 -19.372 1.00 95.88 180 ILE A N 1
ATOM 1398 C CA . ILE A 1 180 ? 7.453 -6.804 -17.912 1.00 95.88 180 ILE A CA 1
ATOM 1399 C C . ILE A 1 180 ? 7.393 -8.255 -17.442 1.00 95.88 180 ILE A C 1
ATOM 1401 O O . ILE A 1 180 ? 6.368 -8.930 -17.605 1.00 95.88 180 ILE A O 1
ATOM 1405 N N . GLU A 1 181 ? 8.478 -8.709 -16.828 1.00 94.06 181 GLU A N 1
ATOM 1406 C CA . GLU A 1 181 ? 8.575 -10.047 -16.260 1.00 94.06 181 GLU A CA 1
ATOM 1407 C C . GLU A 1 181 ? 8.153 -10.038 -14.790 1.00 94.06 181 GLU A C 1
ATOM 1409 O O . GLU A 1 181 ? 8.580 -9.172 -14.022 1.00 94.06 181 GLU A O 1
ATOM 1414 N N . MET A 1 182 ? 7.296 -10.989 -14.406 1.00 92.25 182 MET A N 1
ATOM 1415 C CA . MET A 1 182 ? 6.779 -11.080 -13.039 1.00 92.25 182 MET A CA 1
ATOM 1416 C C . MET A 1 182 ? 7.317 -12.339 -12.381 1.00 92.25 182 MET A C 1
ATOM 1418 O O . MET A 1 182 ? 6.895 -13.449 -12.690 1.00 92.25 182 MET A O 1
ATOM 1422 N N . ILE A 1 183 ? 8.210 -12.151 -11.423 1.00 90.88 183 ILE A N 1
ATOM 1423 C CA . ILE A 1 183 ? 8.970 -13.221 -10.783 1.00 90.88 183 ILE A CA 1
ATOM 1424 C C . ILE A 1 183 ? 8.442 -13.531 -9.377 1.00 90.88 183 ILE A C 1
ATOM 1426 O O . ILE A 1 183 ? 7.928 -12.640 -8.698 1.00 90.88 183 ILE A O 1
ATOM 1430 N N . PRO A 1 184 ? 8.564 -14.768 -8.873 1.00 85.38 184 PRO A N 1
ATOM 1431 C CA . PRO A 1 184 ? 8.209 -15.081 -7.491 1.00 85.38 184 PRO A CA 1
ATOM 1432 C C . PRO A 1 184 ? 8.971 -14.208 -6.479 1.00 85.38 184 PRO A C 1
ATOM 1434 O O . PRO A 1 184 ? 10.152 -13.924 -6.660 1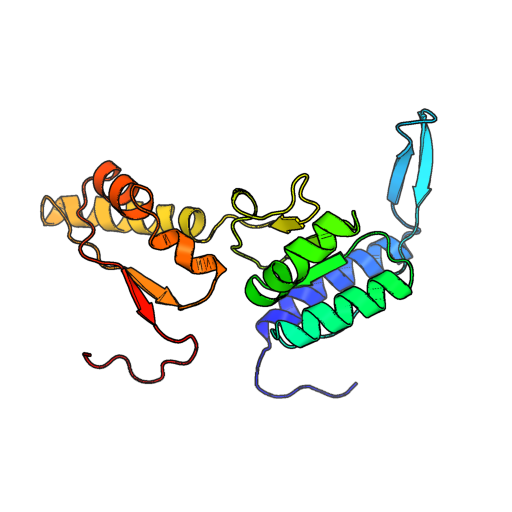.00 85.38 184 PRO A O 1
ATOM 1437 N N . LEU A 1 185 ? 8.322 -13.835 -5.368 1.00 73.50 185 LEU A N 1
ATOM 1438 C CA . LEU A 1 185 ? 8.906 -12.972 -4.323 1.00 73.50 185 LEU A CA 1
ATOM 1439 C C . LEU A 1 185 ? 10.196 -13.547 -3.697 1.00 73.50 185 LEU A C 1
ATOM 1441 O O . LEU A 1 185 ? 11.023 -12.799 -3.190 1.00 73.50 185 LEU A O 1
ATOM 1445 N N . ALA A 1 186 ? 10.357 -14.872 -3.732 1.00 69.31 186 ALA A N 1
ATOM 1446 C CA . ALA A 1 186 ? 11.508 -15.598 -3.200 1.00 69.31 186 ALA A CA 1
ATOM 1447 C C . ALA A 1 186 ? 12.341 -16.271 -4.306 1.00 69.31 186 ALA A C 1
ATOM 1449 O O . ALA A 1 186 ? 12.900 -17.342 -4.082 1.00 69.31 186 ALA A O 1
ATOM 1450 N N . ALA A 1 187 ? 12.401 -15.686 -5.507 1.00 63.47 187 ALA A N 1
ATOM 1451 C CA . ALA A 1 187 ? 13.329 -16.156 -6.528 1.00 63.47 187 ALA A CA 1
ATOM 1452 C C . ALA A 1 187 ? 14.771 -16.027 -6.000 1.00 63.47 187 ALA A C 1
ATOM 1454 O O . ALA A 1 187 ? 15.241 -14.927 -5.704 1.00 63.47 187 ALA A O 1
ATOM 1455 N N . THR A 1 188 ? 15.446 -17.164 -5.822 1.00 65.75 188 THR A N 1
ATOM 1456 C CA . THR A 1 188 ? 16.866 -17.244 -5.432 1.00 65.75 188 THR A CA 1
ATOM 1457 C C . THR A 1 188 ? 17.786 -17.427 -6.633 1.00 65.75 188 THR A C 1
ATOM 1459 O O . THR A 1 188 ? 18.998 -17.307 -6.490 1.00 65.75 188 THR A O 1
ATOM 1462 N N . ASP A 1 189 ? 17.212 -17.707 -7.802 1.00 67.56 189 ASP A N 1
ATOM 1463 C CA . ASP A 1 189 ? 17.911 -17.858 -9.070 1.00 67.56 189 ASP A CA 1
ATOM 1464 C C . ASP A 1 189 ? 17.220 -16.994 -10.133 1.00 67.56 189 ASP A C 1
ATOM 1466 O O . ASP A 1 189 ? 15.998 -17.039 -10.288 1.00 67.56 189 ASP A O 1
ATOM 1470 N N . TYR A 1 190 ? 18.023 -16.176 -10.810 1.00 65.88 190 TYR A N 1
ATOM 1471 C CA . TYR A 1 190 ? 17.626 -15.243 -11.869 1.00 65.88 190 TYR A CA 1
ATOM 1472 C C . TYR A 1 190 ? 18.370 -15.543 -13.178 1.00 65.88 190 TYR A C 1
ATOM 1474 O O . TYR A 1 190 ? 18.353 -14.727 -14.102 1.00 65.88 190 TYR A O 1
ATOM 1482 N N . SER A 1 191 ? 19.081 -16.673 -13.245 1.00 70.94 191 SER A N 1
ATOM 1483 C CA . SER A 1 191 ? 19.668 -17.154 -14.488 1.00 70.94 191 SER A CA 1
ATOM 1484 C C . SER A 1 191 ? 18.553 -17.503 -15.482 1.00 70.94 191 SER A C 1
ATOM 1486 O O . SER A 1 191 ? 17.449 -17.879 -15.090 1.00 70.94 191 SER A O 1
ATOM 1488 N N . ALA A 1 192 ? 18.821 -17.234 -16.761 1.00 50.28 192 ALA A N 1
ATOM 1489 C CA . ALA A 1 192 ? 17.824 -17.118 -17.823 1.00 50.28 192 ALA A CA 1
ATOM 1490 C C . ALA A 1 192 ? 16.780 -18.254 -17.825 1.00 50.28 192 ALA A C 1
ATOM 1492 O O . ALA A 1 192 ? 17.147 -19.427 -17.915 1.00 50.28 192 ALA A O 1
ATOM 1493 N N . GLN A 1 193 ? 15.498 -17.874 -17.765 1.00 45.09 193 GLN A N 1
ATOM 1494 C CA . GLN A 1 193 ? 14.375 -18.712 -18.201 1.00 45.09 193 GLN A CA 1
ATOM 1495 C C . GLN A 1 193 ? 14.142 -18.533 -19.699 1.00 45.09 193 GLN A C 1
ATOM 1497 O O . GLN A 1 193 ? 14.285 -17.382 -20.177 1.00 45.09 193 GLN A O 1
#

Radius of gyration: 20.79 Å; chains: 1; bounding box: 46×41×56 Å

pLDDT: mean 87.93, std 13.76, range [29.41, 98.38]